Protein 7E1F (pdb70)

Sequence (188 aa):
KVMTKDLEIDRATREVIFKGDLITLTRTEFDLLLFLASNLGRVFTRDELLDHVWGYNHFPTTRTVDTHVLQLRQKLPGLEIETLRGVGYKMKAADKVMTKDLEIDRATREVIFKGDLITLTRTEFDLLLFLASNLGRVFTRDELLDHVWGYNHFPTTRTVDTHVLQLRQKLPGLEIETLRGVGYKMKA

Nearest PDB structures (foldseek):
  7e1d-assembly1_B  TM=1.009E+00  e=8.092E-18  Vibrio parahaemolyticus
  2rv8-assembly1_A  TM=5.818E-01  e=1.049E-06  Mycobacterium tuberculosis CAS/NITR204
  6lxm-assembly1_C  TM=6.059E-01  e=1.355E-05  Escherichia coli
  8jo2-assembly1_H  TM=5.840E-01  e=7.461E-05  Klebsiella pneumoniae JM45
  2m87-assembly1_A  TM=5.356E-01  e=1.181E-04  Klebsiella pneumoniae subsp. pneumoniae ST512-K30BO

Organism: Vibrio parahaemolyticus (NCBI:txid670)

Structure (mmCIF, N/CA/C/O backbone):
data_7E1F
#
_entry.id   7E1F
#
_cell.length_a   35.455
_cell.length_b   52.135
_cell.length_c   96.961
_cell.angle_alpha   90.000
_cell.angle_beta   90.000
_cell.angle_gamma   90.000
#
_symmetry.space_group_name_H-M   'P 21 21 21'
#
loop_
_entity.id
_entity.type
_entity.pdbx_description
1 polymer 'DNA-binding response regulator'
2 water water
#
loop_
_atom_site.group_PDB
_atom_site.id
_atom_site.type_symbol
_atom_site.label_atom_id
_atom_site.label_alt_id
_atom_site.label_comp_id
_atom_site.label_asym_id
_atom_site.label_entity_id
_atom_site.label_seq_id
_atom_site.pdbx_PDB_ins_code
_atom_site.Cartn_x
_atom_site.Cartn_y
_atom_site.Cartn_z
_atom_site.occupancy
_atom_site.B_iso_or_equiv
_atom_site.auth_seq_id
_atom_site.auth_comp_id
_atom_site.auth_asym_id
_atom_site.auth_atom_id
_atom_site.pdbx_PDB_model_num
ATOM 1 N N . LYS A 1 4 ? 18.863 9.269 10.981 1.00 29.77 128 LYS B N 1
ATOM 2 C CA . LYS A 1 4 ? 17.696 8.450 11.151 1.00 21.97 128 LYS B CA 1
ATOM 3 C C . LYS A 1 4 ? 16.614 8.817 10.183 1.00 19.06 128 LYS B C 1
ATOM 4 O O . LYS A 1 4 ? 16.591 9.878 9.680 1.00 24.87 128 LYS B O 1
ATOM 10 N N . VAL A 1 5 ? 15.699 7.916 9.884 1.00 15.37 129 VAL B N 1
ATOM 11 C CA . VAL A 1 5 ? 14.575 8.237 9.035 1.00 14.89 129 VAL B CA 1
ATOM 12 C C . VAL A 1 5 ? 13.347 8.379 9.909 1.00 13.30 129 VAL B C 1
ATOM 13 O O . VAL A 1 5 ? 13.066 7.482 10.666 1.00 14.14 129 VAL B O 1
ATOM 17 N N . MET A 1 6 ? 12.635 9.515 9.803 1.00 16.71 130 MET B N 1
ATOM 18 C CA . MET A 1 6 ? 11.495 9.824 10.658 1.00 15.33 130 MET B CA 1
ATOM 19 C C . MET A 1 6 ? 10.242 9.955 9.811 1.00 18.76 130 MET B C 1
ATOM 20 O O . MET A 1 6 ? 10.263 10.599 8.756 1.00 23.01 130 MET B O 1
ATOM 25 N N . THR A 1 7 ? 9.152 9.351 10.273 1.00 13.71 131 THR B N 1
ATOM 26 C CA . THR A 1 7 ? 7.833 9.631 9.722 1.00 12.11 131 THR B CA 1
ATOM 27 C C . THR A 1 7 ? 6.908 9.983 10.877 1.00 14.54 131 THR B C 1
ATOM 28 O O . THR A 1 7 ? 7.365 10.106 12.018 1.00 13.61 131 THR B O 1
ATOM 32 N N . LYS A 1 8 ? 5.610 10.128 10.610 1.00 14.03 132 LYS B N 1
ATOM 33 C CA . LYS A 1 8 ? 4.670 10.386 11.697 1.00 13.98 132 LYS B CA 1
ATOM 34 C C . LYS A 1 8 ? 4.827 9.364 12.819 1.00 14.12 132 LYS B C 1
ATOM 35 O O . LYS A 1 8 ? 4.886 9.717 14.003 1.00 15.99 132 LYS B O 1
ATOM 41 N N . ASP A 1 9 ? 4.941 8.091 12.459 1.00 13.49 133 ASP B N 1
ATOM 42 C CA . ASP A 1 9 ? 4.903 7.011 13.424 1.00 11.24 133 ASP B CA 1
ATOM 43 C C . ASP A 1 9 ? 6.244 6.325 13.629 1.00 11.48 133 ASP B C 1
ATOM 44 O O . ASP A 1 9 ? 6.378 5.564 14.594 1.00 12.67 133 ASP B O 1
ATOM 49 N N . LEU A 1 10 ? 7.229 6.563 12.763 1.00 10.58 134 LEU B N 1
ATOM 50 C CA . LEU A 1 10 ? 8.438 5.743 12.711 1.00 8.31 134 LEU B CA 1
ATOM 51 C C . LEU A 1 10 ? 9.701 6.535 12.996 1.00 9.92 134 LEU B C 1
ATOM 52 O O . LEU A 1 10 ? 9.840 7.685 12.576 1.00 10.73 134 LEU B O 1
ATOM 57 N N . GLU A 1 11 ? 10.642 5.884 13.671 1.00 8.95 135 GLU B N 1
ATOM 58 C CA . GLU A 1 11 ? 12.000 6.381 13.842 1.00 9.82 135 GLU B CA 1
ATOM 59 C C . GLU A 1 11 ? 12.893 5.196 13.515 1.00 10.20 135 GLU B C 1
ATOM 60 O O . GLU A 1 11 ? 12.922 4.211 14.265 1.00 11.23 135 GLU B O 1
ATOM 66 N N . ILE A 1 12 ? 13.578 5.263 12.382 1.00 11.79 136 ILE B N 1
ATOM 67 C CA . ILE A 1 12 ? 14.300 4.117 11.835 1.00 11.79 136 ILE B CA 1
ATOM 68 C C . ILE A 1 12 ? 15.783 4.443 11.794 1.00 16.99 136 ILE B C 1
ATOM 69 O O . ILE A 1 12 ? 16.175 5.514 11.322 1.00 16.30 136 ILE B O 1
ATOM 74 N N . ASP A 1 13 ? 16.608 3.499 12.235 1.00 16.70 137 ASP B N 1
ATOM 75 C CA . ASP A 1 13 ? 18.060 3.630 12.165 1.00 18.70 137 ASP B CA 1
ATOM 76 C C . ASP A 1 13 ? 18.550 2.707 11.052 1.00 19.04 137 ASP B C 1
ATOM 77 O O . ASP A 1 13 ? 18.465 1.481 11.170 1.00 16.50 137 ASP B O 1
ATOM 82 N N . ARG A 1 14 ? 19.032 3.305 9.954 1.00 21.54 138 ARG B N 1
ATOM 83 C CA . ARG A 1 14 ? 19.492 2.527 8.806 1.00 21.63 138 ARG B CA 1
ATOM 84 C C . ARG A 1 14 ? 20.699 1.670 9.155 1.00 20.05 138 ARG B C 1
ATOM 85 O O . ARG A 1 14 ? 20.899 0.604 8.555 1.00 23.13 138 ARG B O 1
ATOM 93 N N . ALA A 1 15 ? 21.470 2.088 10.105 1.00 19.31 139 ALA B N 1
ATOM 94 C CA . ALA A 1 15 ? 22.727 1.457 10.400 1.00 21.30 139 ALA B CA 1
ATOM 95 C C . ALA A 1 15 ? 22.594 0.158 11.173 1.00 19.95 139 ALA B C 1
ATOM 96 O O . ALA A 1 15 ? 23.408 -0.699 11.069 1.00 18.94 139 ALA B O 1
ATOM 98 N N . THR A 1 16 ? 21.560 0.106 11.975 1.00 21.19 140 THR B N 1
ATOM 99 C CA . THR A 1 16 ? 21.321 -0.964 12.924 1.00 16.79 140 THR B CA 1
ATOM 100 C C . THR A 1 16 ? 20.138 -1.912 12.693 1.00 14.18 140 THR B C 1
ATOM 1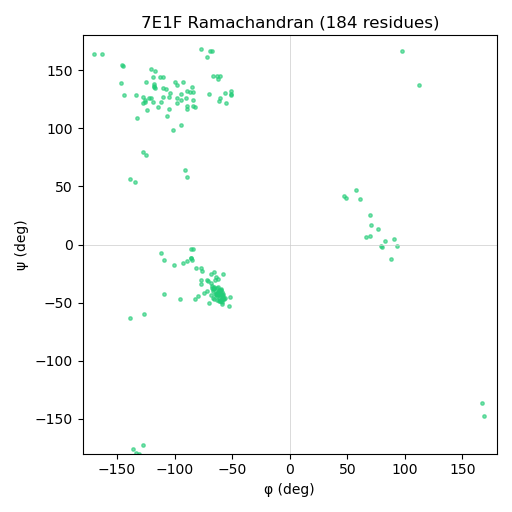01 O O . THR A 1 16 ? 19.976 -2.768 13.469 1.00 14.82 140 THR B O 1
ATOM 105 N N . ARG A 1 17 ? 19.272 -1.637 11.699 1.00 22.64 141 ARG B N 1
ATOM 106 C CA . ARG A 1 17 ? 18.002 -2.377 11.418 1.00 20.74 141 ARG B CA 1
ATOM 107 C C . ARG A 1 17 ? 16.950 -2.044 12.571 1.00 17.33 141 ARG B C 1
ATOM 108 O O . ARG A 1 17 ? 16.086 -2.826 12.759 1.00 23.42 141 ARG B O 1
ATOM 116 N N . GLU A 1 18 ? 17.127 -0.992 13.365 1.00 20.48 142 GLU B N 1
ATOM 117 C CA . GLU A 1 18 ? 16.272 -0.689 14.533 1.00 17.25 142 GLU B CA 1
ATOM 118 C C . GLU A 1 18 ? 15.088 0.174 14.135 1.00 17.74 142 GLU B C 1
ATOM 119 O O . GLU A 1 18 ? 15.263 1.159 13.480 1.00 17.42 142 GLU B O 1
ATOM 125 N N . VAL A 1 19 ? 13.915 -0.225 14.589 1.00 13.23 143 VAL B N 1
ATOM 126 C CA . VAL A 1 19 ? 12.673 0.473 14.267 1.00 12.27 143 VAL B CA 1
ATOM 127 C C . VAL A 1 19 ? 11.929 0.794 15.560 1.00 10.67 143 VAL B C 1
ATOM 128 O O . VAL A 1 19 ? 11.644 -0.111 16.354 1.00 12.71 143 VAL B O 1
ATOM 132 N N . ILE A 1 20 ? 11.568 2.069 15.746 1.00 10.35 144 ILE B N 1
ATOM 133 C CA . ILE A 1 20 ? 10.638 2.482 16.795 1.00 11.36 144 ILE B CA 1
ATOM 134 C C . ILE A 1 20 ? 9.346 2.922 16.123 1.00 10.94 144 ILE B C 1
ATOM 135 O O . ILE A 1 20 ? 9.370 3.762 15.215 1.00 11.52 144 ILE B O 1
ATOM 140 N N . PHE A 1 21 ? 8.220 2.355 16.562 1.00 10.98 145 PHE B N 1
ATOM 141 C CA . PHE A 1 21 ? 6.905 2.650 15.996 1.00 9.17 145 PHE B CA 1
ATOM 142 C C . PHE A 1 21 ? 5.993 3.120 17.120 1.00 10.75 145 PHE B C 1
ATOM 143 O O . PHE A 1 21 ? 5.702 2.353 18.040 1.00 13.57 145 PHE B O 1
ATOM 151 N N . LYS A 1 22 ? 5.554 4.378 17.053 1.00 12.21 146 LYS B N 1
ATOM 152 C CA . LYS A 1 22 ? 4.717 4.950 18.116 1.00 15.23 146 LYS B CA 1
ATOM 153 C C . LYS A 1 22 ? 5.313 4.691 19.497 1.00 12.46 146 LYS B C 1
ATOM 154 O O . LYS A 1 22 ? 4.610 4.351 20.454 1.00 16.24 146 LYS B O 1
ATOM 160 N N . GLY A 1 23 ? 6.635 4.813 19.597 1.00 14.04 147 GLY B N 1
ATOM 161 C CA . GLY A 1 23 ? 7.331 4.641 20.853 1.00 12.31 147 GLY B CA 1
ATOM 162 C C . GLY A 1 23 ? 7.762 3.232 21.196 1.00 16.55 147 GLY B C 1
ATOM 163 O O . GLY A 1 23 ? 8.561 3.066 22.121 1.00 17.62 147 GLY B O 1
ATOM 164 N N . ASP A 1 24 ? 7.274 2.214 20.490 1.00 13.98 148 ASP B N 1
ATOM 165 C CA . ASP A 1 24 ? 7.604 0.832 20.814 1.00 15.92 148 ASP B CA 1
ATOM 166 C C . ASP A 1 24 ? 8.703 0.305 19.895 1.00 12.45 148 ASP B C 1
ATOM 167 O O . ASP A 1 24 ? 8.713 0.578 18.690 1.00 13.25 148 ASP B O 1
ATOM 172 N N . LEU A 1 25 ? 9.629 -0.453 20.471 1.00 17.49 149 LEU B N 1
ATOM 173 C CA . LEU A 1 25 ? 10.682 -1.084 19.691 1.00 17.86 149 LEU B CA 1
ATOM 174 C C . LEU A 1 25 ? 10.134 -2.366 19.074 1.00 20.47 149 LEU B C 1
ATOM 175 O O . LEU A 1 25 ? 9.742 -3.284 19.801 1.00 21.89 149 LEU B O 1
ATOM 180 N N . ILE A 1 26 ? 10.110 -2.431 17.741 1.00 17.73 150 ILE B N 1
ATOM 181 C CA . ILE A 1 26 ? 9.463 -3.509 16.995 1.00 15.92 150 ILE B CA 1
ATOM 182 C C . ILE A 1 26 ? 10.544 -4.351 16.329 1.00 16.18 150 ILE B C 1
ATOM 183 O O . ILE A 1 26 ? 11.472 -3.807 15.721 1.00 19.74 150 ILE B O 1
ATOM 188 N N . THR A 1 27 ? 10.417 -5.677 16.434 1.00 15.26 151 THR B N 1
ATOM 189 C CA . THR A 1 27 ? 11.308 -6.620 15.770 1.00 19.48 151 THR B CA 1
ATOM 190 C C . THR A 1 27 ? 10.763 -6.934 14.381 1.00 16.25 151 THR B C 1
ATOM 191 O O . THR A 1 27 ? 9.659 -7.477 14.251 1.00 17.56 151 THR B O 1
ATOM 195 N N . LEU A 1 28 ? 11.539 -6.616 13.352 1.00 17.66 152 LEU B N 1
ATOM 196 C CA . LEU A 1 28 ? 11.191 -6.928 11.975 1.00 15.18 152 LEU B CA 1
ATOM 197 C C . LEU A 1 28 ? 12.240 -7.875 11.417 1.00 18.38 152 LEU B C 1
ATOM 198 O O . LEU A 1 28 ? 13.412 -7.808 11.807 1.00 18.46 152 LEU B O 1
ATOM 203 N N . THR A 1 29 ? 11.827 -8.747 10.494 1.00 12.39 153 THR B N 1
ATOM 204 C CA . THR A 1 29 ? 12.821 -9.498 9.743 1.00 11.18 153 THR B CA 1
ATOM 205 C C . THR A 1 29 ? 13.605 -8.557 8.828 1.00 11.17 153 THR B C 1
ATOM 206 O O . THR A 1 29 ? 13.223 -7.406 8.589 1.00 10.10 153 THR B O 1
ATOM 210 N N . ARG A 1 30 ? 14.715 -9.064 8.296 1.00 11.28 154 ARG B N 1
ATOM 211 C CA . ARG A 1 30 ? 15.525 -8.252 7.394 1.00 11.72 154 ARG B CA 1
ATOM 212 C C . ARG A 1 30 ? 14.729 -7.765 6.189 1.00 9.04 154 ARG B C 1
ATOM 213 O O . ARG A 1 30 ? 14.848 -6.598 5.790 1.00 11.58 154 ARG B O 1
ATOM 221 N N . THR A 1 31 ? 13.931 -8.648 5.573 1.00 10.56 155 THR B N 1
ATOM 222 C CA . THR A 1 31 ? 13.168 -8.235 4.400 1.00 9.85 155 THR B CA 1
ATOM 223 C C . THR A 1 31 ? 12.027 -7.298 4.775 1.00 9.80 155 THR B C 1
ATOM 224 O O . THR A 1 31 ? 11.758 -6.333 4.047 1.00 9.76 155 THR B O 1
ATOM 228 N N . GLU A 1 32 ? 11.339 -7.563 5.893 1.00 8.53 156 GLU B N 1
ATOM 229 C CA . GLU A 1 32 ? 10.341 -6.608 6.381 1.00 8.41 156 GLU B CA 1
ATOM 230 C C . GLU A 1 32 ? 10.961 -5.237 6.589 1.00 8.61 156 GLU B C 1
ATOM 231 O O . GLU A 1 32 ? 10.385 -4.206 6.199 1.00 9.67 156 GLU B O 1
ATOM 237 N N . PHE A 1 33 ? 12.129 -5.208 7.226 1.00 9.30 157 PHE B N 1
ATOM 238 C CA . PHE A 1 33 ? 12.805 -3.940 7.454 1.00 9.15 157 PHE B CA 1
ATOM 239 C C . PHE A 1 33 ? 13.106 -3.223 6.142 1.00 8.28 157 PHE B C 1
ATOM 240 O O . PHE A 1 33 ? 12.854 -2.016 6.011 1.00 9.85 157 PHE B O 1
ATOM 248 N N . ASP A 1 34 ? 13.660 -3.944 5.157 1.00 9.58 158 ASP B N 1
ATOM 249 C CA . ASP A 1 34 ? 14.037 -3.292 3.906 1.00 7.68 158 ASP B CA 1
ATOM 250 C C . ASP A 1 34 ? 12.823 -2.680 3.231 1.00 8.33 158 ASP B C 1
ATOM 251 O O . ASP A 1 34 ? 12.899 -1.587 2.661 1.00 10.83 158 ASP B O 1
ATOM 256 N N . LEU A 1 35 ? 11.693 -3.384 3.281 1.00 7.94 159 LEU B N 1
ATOM 257 C CA . LEU A 1 35 ? 10.473 -2.861 2.673 1.00 9.39 159 LEU B CA 1
ATOM 258 C C . LEU A 1 35 ? 9.992 -1.627 3.428 1.00 7.62 159 LEU B C 1
ATOM 259 O O . LEU A 1 35 ? 9.663 -0.594 2.816 1.00 9.33 159 LEU B O 1
ATOM 264 N N . LEU A 1 36 ? 9.977 -1.713 4.763 1.00 8.29 160 LEU B N 1
ATOM 265 C CA . LEU A 1 36 ? 9.553 -0.583 5.588 1.00 9.36 160 LEU B CA 1
ATOM 266 C C . LEU A 1 36 ? 10.430 0.641 5.353 1.00 9.80 160 LEU B C 1
ATOM 267 O O . LEU A 1 36 ? 9.917 1.745 5.132 1.00 11.57 160 LEU B O 1
ATOM 272 N N . LEU A 1 37 ? 11.751 0.457 5.386 1.00 9.70 161 LEU B N 1
ATOM 273 C CA . LEU A 1 37 ? 12.664 1.581 5.188 1.00 10.66 161 LEU B CA 1
ATOM 274 C C . LEU A 1 37 ? 12.497 2.198 3.807 1.00 9.44 161 LEU B C 1
ATOM 275 O O . LEU A 1 37 ? 12.504 3.427 3.664 1.00 12.77 161 LEU B O 1
ATOM 280 N N . PHE A 1 38 ? 12.333 1.366 2.777 1.00 10.81 162 PHE B N 1
ATOM 281 C CA . PHE A 1 38 ? 12.208 1.911 1.429 1.00 9.93 162 PHE B CA 1
ATOM 282 C C . PHE A 1 38 ? 10.966 2.783 1.294 1.00 12.79 162 PHE B C 1
ATOM 283 O O . PHE A 1 38 ? 11.021 3.893 0.748 1.00 12.22 162 PHE B O 1
ATOM 291 N N . LEU A 1 39 ? 9.826 2.292 1.766 1.00 11.11 163 LEU B N 1
ATOM 292 C CA . LEU A 1 39 ? 8.620 3.105 1.717 1.00 13.47 163 LEU B CA 1
ATOM 293 C C . LEU A 1 39 ? 8.774 4.355 2.572 1.00 13.84 163 LEU B C 1
ATOM 294 O O . LEU A 1 39 ? 8.398 5.453 2.148 1.00 14.86 163 LEU B O 1
ATOM 299 N N . ALA A 1 40 ? 9.335 4.208 3.777 1.00 12.35 164 ALA B N 1
ATOM 300 C CA . ALA A 1 40 ? 9.431 5.341 4.694 1.00 13.72 164 ALA B CA 1
ATOM 301 C C . ALA A 1 40 ? 10.405 6.403 4.195 1.00 14.29 164 ALA B C 1
ATOM 302 O O . ALA A 1 40 ? 10.274 7.575 4.569 1.00 16.19 164 ALA B O 1
ATOM 304 N N . SER A 1 41 ? 11.378 6.017 3.366 1.00 15.42 165 SER B N 1
ATOM 305 C CA . SER A 1 41 ? 12.342 6.935 2.764 1.00 14.53 165 SER B CA 1
ATOM 306 C C . SER A 1 41 ? 11.807 7.602 1.510 1.00 20.42 165 SER B C 1
ATOM 307 O O . SER A 1 41 ? 12.499 8.448 0.924 1.00 21.74 165 SER B O 1
ATOM 310 N N . ASN A 1 42 ? 10.605 7.233 1.080 1.00 14.96 166 ASN B N 1
ATOM 311 C CA . ASN A 1 42 ? 10.028 7.720 -0.165 1.00 14.37 166 ASN B CA 1
ATOM 312 C C . ASN A 1 42 ? 8.547 8.022 0.066 1.00 15.35 166 ASN B C 1
ATOM 313 O O . ASN A 1 42 ? 7.664 7.503 -0.608 1.00 17.21 166 ASN B O 1
ATOM 318 N N . LEU A 1 43 ? 8.271 8.886 1.041 1.00 16.79 167 LEU B N 1
ATOM 319 C CA . LEU A 1 43 ? 6.894 9.177 1.415 1.00 17.87 167 LEU B CA 1
ATOM 320 C C . LEU A 1 43 ? 6.135 9.834 0.265 1.00 20.83 167 LEU B C 1
ATOM 321 O O . LEU A 1 43 ? 6.693 10.607 -0.520 1.00 20.57 167 LEU B O 1
ATOM 326 N N . GLY A 1 44 ? 4.847 9.506 0.170 1.00 18.26 168 GLY B N 1
ATOM 327 C CA . GLY A 1 44 ? 3.956 10.070 -0.821 1.00 23.56 168 GLY B CA 1
ATOM 328 C C . GLY A 1 44 ? 4.062 9.483 -2.212 1.00 23.49 168 GLY B C 1
ATOM 329 O O . GLY A 1 44 ? 3.297 9.893 -3.096 1.00 28.70 168 GLY B O 1
ATOM 330 N N . ARG A 1 45 ? 4.965 8.534 -2.441 1.00 17.70 169 ARG B N 1
ATOM 331 C CA . ARG A 1 45 ? 5.222 7.999 -3.772 1.00 20.30 169 ARG B CA 1
ATOM 332 C C . ARG A 1 45 ? 4.669 6.586 -3.893 1.00 19.06 169 ARG B C 1
ATOM 333 O O . ARG A 1 45 ? 4.859 5.760 -2.994 1.00 18.13 169 ARG B O 1
ATOM 341 N N . VAL A 1 46 ? 3.975 6.320 -4.991 1.00 18.18 170 VAL B N 1
ATOM 342 C CA . VAL A 1 46 ? 3.465 4.989 -5.287 1.00 15.06 170 VAL B CA 1
ATOM 343 C C . VAL A 1 46 ? 4.561 4.171 -5.957 1.00 15.09 170 VAL B C 1
ATOM 344 O O . VAL A 1 46 ? 5.217 4.636 -6.897 1.00 19.19 170 VAL B O 1
ATOM 348 N N . PHE A 1 47 ? 4.773 2.956 -5.463 1.00 14.63 171 PHE B N 1
ATOM 349 C CA . PHE A 1 47 ? 5.661 1.999 -6.103 1.00 13.35 171 PHE B CA 1
ATOM 350 C C . PHE A 1 47 ? 4.839 0.792 -6.518 1.00 14.78 171 PHE B C 1
ATOM 351 O O . PHE A 1 47 ? 3.945 0.359 -5.783 1.00 14.81 171 PHE B O 1
ATOM 359 N N . THR A 1 48 ? 5.112 0.280 -7.716 1.00 13.03 172 THR B N 1
ATOM 360 C CA . THR A 1 48 ? 4.431 -0.927 -8.156 1.00 15.38 172 THR B CA 1
ATOM 361 C C . THR A 1 48 ? 4.946 -2.134 -7.375 1.00 13.60 172 THR B C 1
ATOM 362 O O . THR A 1 48 ? 6.025 -2.112 -6.763 1.00 11.96 172 THR B O 1
ATOM 366 N N . ARG A 1 49 ? 4.158 -3.204 -7.407 1.00 11.12 173 ARG B N 1
ATOM 367 C CA . ARG A 1 49 ? 4.599 -4.454 -6.792 1.00 11.82 173 ARG B CA 1
ATOM 368 C C . ARG A 1 49 ? 5.908 -4.949 -7.412 1.00 11.33 173 ARG B C 1
ATOM 369 O O . ARG A 1 49 ? 6.821 -5.375 -6.693 1.00 10.77 173 ARG B O 1
ATOM 377 N N . ASP A 1 50 ? 6.023 -4.883 -8.748 1.00 10.89 174 ASP B N 1
ATOM 378 C CA . ASP A 1 50 ? 7.270 -5.251 -9.421 1.00 11.29 174 ASP B CA 1
ATOM 379 C C . ASP A 1 50 ? 8.442 -4.406 -8.939 1.00 11.88 174 ASP B C 1
ATOM 380 O O . ASP A 1 50 ? 9.534 -4.933 -8.700 1.00 10.94 174 ASP B O 1
ATOM 385 N N . GLU A 1 51 ? 8.237 -3.091 -8.802 1.00 12.48 175 GLU B N 1
ATOM 386 C CA . GLU A 1 51 ? 9.307 -2.210 -8.344 1.00 12.23 175 GLU B CA 1
ATOM 387 C C . GLU A 1 51 ? 9.720 -2.535 -6.915 1.00 11.64 175 GLU B C 1
ATOM 388 O O . GLU A 1 51 ? 10.915 -2.567 -6.599 1.00 13.43 175 GLU B O 1
ATOM 394 N N . LEU A 1 52 ? 8.744 -2.784 -6.031 1.00 10.22 176 LEU B N 1
ATOM 395 C CA . LEU A 1 52 ? 9.076 -3.105 -4.643 1.00 12.00 176 LEU B CA 1
ATOM 396 C C . LEU A 1 52 ? 9.814 -4.432 -4.532 1.00 10.89 176 LEU B C 1
ATOM 397 O O . LEU A 1 52 ? 10.714 -4.577 -3.699 1.00 11.06 176 LEU B O 1
ATOM 402 N N . LEU A 1 53 ? 9.438 -5.427 -5.342 1.00 9.45 177 LEU B N 1
ATOM 403 C CA . LEU A 1 53 ? 10.186 -6.676 -5.324 1.00 9.38 177 LEU B CA 1
ATOM 404 C C . LEU A 1 53 ? 11.650 -6.423 -5.655 1.00 12.68 177 LEU B C 1
ATOM 405 O O . LEU A 1 53 ? 12.552 -6.903 -4.955 1.00 13.57 177 LEU B O 1
ATOM 410 N N . ASP A 1 54 ? 11.896 -5.644 -6.709 1.00 13.70 178 ASP B N 1
ATOM 411 C CA . ASP A 1 54 ? 13.265 -5.332 -7.116 1.00 16.33 178 ASP B CA 1
ATOM 412 C C . ASP A 1 54 ? 14.018 -4.583 -6.024 1.00 17.45 178 ASP B C 1
ATOM 413 O O . ASP A 1 54 ? 15.160 -4.924 -5.692 1.00 17.99 178 ASP B O 1
ATOM 418 N N . HIS A 1 55 ? 13.403 -3.535 -5.468 1.00 16.18 179 HIS B N 1
ATOM 419 C CA . HIS A 1 55 ? 14.143 -2.661 -4.561 1.00 19.12 179 HIS B CA 1
ATOM 420 C C . HIS A 1 55 ? 14.432 -3.333 -3.228 1.00 22.01 179 HIS B C 1
ATOM 421 O O . HIS A 1 55 ? 15.457 -3.043 -2.600 1.00 31.47 179 HIS B O 1
ATOM 428 N N . VAL A 1 56 ? 13.564 -4.234 -2.784 1.00 18.27 180 VAL B N 1
ATOM 429 C CA . VAL A 1 56 ? 13.683 -4.855 -1.475 1.00 20.67 180 VAL B CA 1
ATOM 430 C C . VAL A 1 56 ? 14.393 -6.200 -1.539 1.00 17.98 180 VAL B C 1
ATOM 431 O O . VAL A 1 56 ? 15.293 -6.479 -0.744 1.00 17.67 180 VAL B O 1
ATOM 435 N N . TRP A 1 57 ? 14.007 -7.063 -2.480 1.00 16.05 181 TRP B N 1
ATOM 436 C CA . TRP A 1 57 ? 14.666 -8.351 -2.588 1.00 18.64 181 TRP B CA 1
ATOM 437 C C . TRP A 1 57 ? 15.939 -8.284 -3.419 1.00 21.84 181 TRP B C 1
ATOM 438 O O . TRP A 1 57 ? 16.743 -9.221 -3.376 1.00 28.28 181 TRP B O 1
ATOM 449 N N . GLY A 1 58 ? 16.154 -7.191 -4.140 1.00 21.81 182 GLY B N 1
ATOM 450 C CA . GLY A 1 58 ? 17.365 -7.000 -4.909 1.00 24.43 182 GLY B CA 1
ATOM 451 C C . GLY A 1 58 ? 17.175 -7.361 -6.370 1.00 22.97 182 GLY B C 1
ATOM 452 O O . GLY A 1 58 ? 16.194 -7.988 -6.777 1.00 17.37 182 GLY B O 1
ATOM 453 N N . TYR A 1 59 ? 18.144 -6.944 -7.175 1.00 22.24 183 TYR B N 1
ATOM 454 C CA . TYR A 1 59 ? 18.121 -7.256 -8.593 1.00 22.85 183 TYR B CA 1
ATOM 455 C C . TYR A 1 59 ? 18.895 -8.538 -8.871 1.00 17.82 183 TYR B C 1
ATOM 456 O O . TYR A 1 59 ? 19.934 -8.810 -8.256 1.00 20.41 183 TYR B O 1
ATOM 465 N N . ASN A 1 60 ? 18.343 -9.342 -9.771 1.00 14.38 184 ASN B N 1
ATOM 466 C CA . ASN A 1 60 ? 19.048 -10.454 -10.401 1.00 14.52 184 ASN B CA 1
ATOM 467 C C . ASN A 1 60 ? 19.345 -11.611 -9.459 1.00 16.33 184 ASN B C 1
ATOM 468 O O . ASN A 1 60 ? 20.286 -12.374 -9.690 1.00 21.41 184 ASN B O 1
ATOM 473 N N . HIS A 1 61 ? 18.559 -11.777 -8.408 1.00 9.36 185 HIS B N 1
ATOM 474 C CA . HIS A 1 61 ? 18.722 -12.969 -7.580 1.00 10.05 185 HIS B CA 1
ATOM 475 C C . HIS A 1 61 ? 17.815 -14.104 -8.021 1.00 10.70 185 HIS B C 1
ATOM 476 O O . HIS A 1 61 ? 18.057 -15.258 -7.646 1.00 14.00 185 HIS B O 1
ATOM 483 N N . PHE A 1 62 ? 16.803 -13.816 -8.826 1.00 8.90 186 PHE B N 1
ATOM 484 C CA . PHE A 1 62 ? 15.802 -14.802 -9.203 1.00 8.71 186 PHE B CA 1
ATOM 485 C C . PHE A 1 62 ? 14.959 -14.196 -10.327 1.00 8.98 186 PHE B C 1
ATOM 486 O O . PHE A 1 62 ? 14.993 -12.975 -10.539 1.00 9.25 186 PHE B O 1
ATOM 494 N N . PRO A 1 63 ? 14.207 -15.022 -11.054 1.00 7.71 187 PRO B N 1
ATOM 495 C CA . PRO A 1 63 ? 13.416 -14.499 -12.177 1.00 8.21 187 PRO B CA 1
ATOM 496 C C . PRO A 1 63 ? 12.300 -13.574 -11.717 1.00 10.76 187 PRO B C 1
ATOM 497 O O . PRO A 1 63 ? 11.680 -13.776 -10.665 1.00 9.67 187 PRO B O 1
ATOM 501 N N . THR A 1 64 ? 12.042 -12.547 -12.538 1.00 8.43 188 THR B N 1
ATOM 502 C CA . THR A 1 64 ? 10.976 -11.570 -12.309 1.00 10.51 188 THR B CA 1
ATOM 503 C C . THR A 1 64 ? 10.175 -11.428 -13.594 1.00 8.94 188 THR B C 1
ATOM 504 O O . THR A 1 64 ? 10.497 -12.039 -14.611 1.00 9.57 188 THR B O 1
ATOM 508 N N . THR A 1 65 ? 9.151 -10.569 -13.574 1.00 10.96 189 THR B N 1
ATOM 509 C CA . THR A 1 65 ? 8.412 -10.351 -14.814 1.00 12.27 189 THR B CA 1
ATOM 510 C C . THR A 1 65 ? 9.303 -9.761 -15.905 1.00 11.16 189 THR B C 1
ATOM 511 O O . THR A 1 65 ? 9.077 -10.023 -17.094 1.00 10.99 189 THR B O 1
ATOM 515 N N . ARG A 1 66 ? 10.324 -8.978 -15.531 1.00 10.68 190 ARG B N 1
ATOM 516 C CA . ARG A 1 66 ? 11.282 -8.473 -16.511 1.00 12.13 190 ARG B CA 1
ATOM 517 C C . ARG A 1 66 ? 11.980 -9.613 -17.234 1.00 11.81 190 ARG B C 1
ATOM 518 O O . ARG A 1 66 ? 12.244 -9.522 -18.440 1.00 10.37 190 ARG B O 1
ATOM 526 N N . THR A 1 67 ? 12.291 -10.693 -16.505 1.00 10.32 191 THR B N 1
ATOM 527 C CA . THR A 1 67 ? 12.954 -11.853 -17.099 1.00 8.73 191 THR B CA 1
ATOM 528 C C . THR A 1 67 ? 12.111 -12.452 -18.208 1.00 9.35 191 THR B C 1
ATOM 529 O O . THR A 1 67 ? 12.638 -12.889 -19.236 1.00 9.88 191 THR B O 1
ATOM 533 N N . VAL A 1 68 ? 10.796 -12.501 -18.002 1.00 8.73 192 VAL B N 1
ATOM 534 C CA . VAL A 1 68 ? 9.890 -12.987 -19.039 1.00 9.28 192 VAL B CA 1
ATOM 535 C C . VAL A 1 68 ? 10.019 -12.138 -20.295 1.00 10.26 192 VAL B C 1
ATOM 536 O O . VAL A 1 68 ? 10.187 -12.660 -21.406 1.00 11.09 192 VAL B O 1
ATOM 540 N N . ASP A 1 69 ? 9.958 -10.811 -20.134 1.00 9.75 193 ASP B N 1
ATOM 541 C CA . ASP A 1 69 ? 10.068 -9.922 -21.288 1.00 9.91 193 ASP B CA 1
ATOM 542 C C . ASP A 1 69 ? 11.394 -10.110 -22.014 1.00 10.21 193 ASP B C 1
ATOM 543 O O . ASP A 1 69 ? 11.430 -10.180 -23.248 1.00 10.92 193 ASP B O 1
ATOM 548 N N . THR A 1 70 ? 12.496 -10.195 -21.263 1.00 9.55 194 THR B N 1
ATOM 549 C CA . THR A 1 70 ? 13.811 -10.351 -21.876 1.00 12.28 194 THR B CA 1
ATOM 550 C C . THR A 1 70 ? 13.900 -11.658 -22.648 1.00 12.09 194 THR B C 1
ATO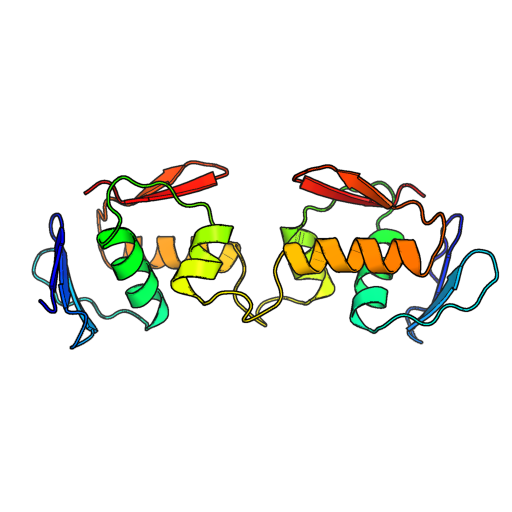M 551 O O . THR A 1 70 ? 14.456 -11.700 -23.756 1.00 11.79 194 THR B O 1
ATOM 555 N N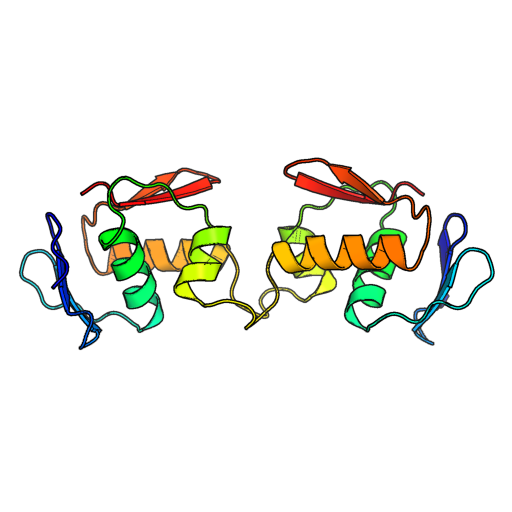 . HIS A 1 71 ? 13.352 -12.739 -22.076 1.00 10.65 195 HIS B N 1
ATOM 556 C CA . HIS A 1 71 ? 13.386 -14.033 -22.749 1.00 7.53 195 HIS B CA 1
ATOM 557 C C . HIS A 1 71 ? 12.563 -14.017 -24.030 1.00 7.90 195 HIS B C 1
ATOM 558 O O . HIS A 1 71 ? 12.980 -14.599 -25.040 1.00 11.83 195 HIS B O 1
ATOM 565 N N . VAL A 1 72 ? 11.410 -13.335 -24.026 1.00 9.27 196 VAL B N 1
ATOM 566 C CA . VAL A 1 72 ? 10.647 -13.229 -25.268 1.00 8.32 196 VAL B CA 1
ATOM 567 C C . VAL A 1 72 ? 11.474 -12.516 -26.333 1.00 9.53 196 VAL B C 1
ATOM 568 O O . VAL A 1 72 ? 11.529 -12.949 -27.486 1.00 11.13 196 VAL B O 1
ATOM 572 N N . LEU A 1 73 ? 12.157 -11.429 -25.963 1.00 10.75 197 LEU B N 1
ATOM 573 C CA . LEU A 1 73 ? 12.947 -10.703 -26.957 1.00 9.14 197 LEU B CA 1
ATOM 574 C C . LEU A 1 73 ? 14.068 -11.566 -27.509 1.00 13.70 197 LEU B C 1
ATOM 575 O O . LEU A 1 73 ? 14.379 -11.503 -28.707 1.00 13.44 197 LEU B O 1
ATOM 580 N N . GLN A 1 74 ? 14.684 -12.387 -26.652 1.00 12.34 198 GLN B N 1
ATOM 581 C CA . GLN A 1 74 ? 15.754 -13.268 -27.110 1.00 13.48 198 GLN B CA 1
ATOM 582 C C . GLN A 1 74 ? 15.220 -14.323 -28.068 1.00 13.63 198 GLN B C 1
ATOM 583 O O . GLN A 1 74 ? 15.870 -14.647 -29.069 1.00 14.95 198 GLN B O 1
ATOM 589 N N . LEU A 1 75 ? 14.033 -14.867 -27.787 1.00 12.54 199 LEU B N 1
ATOM 590 C CA . LEU A 1 75 ? 13.431 -15.804 -28.726 1.00 13.85 199 LEU B CA 1
ATOM 591 C C . LEU A 1 75 ? 13.192 -15.144 -30.074 1.00 11.63 199 LEU B C 1
ATOM 592 O O . LEU A 1 75 ? 13.411 -15.762 -31.121 1.00 13.23 199 LEU B O 1
ATOM 597 N N . ARG A 1 76 ? 12.732 -13.889 -30.070 1.00 10.95 200 ARG B N 1
ATOM 598 C CA . ARG A 1 76 ? 12.455 -13.199 -31.326 1.00 9.14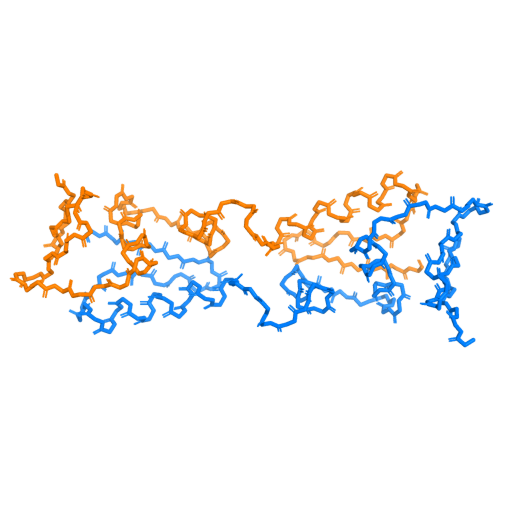 200 ARG B CA 1
ATOM 599 C C . ARG A 1 76 ? 13.720 -13.035 -32.155 1.00 13.31 200 ARG B C 1
ATOM 600 O O . ARG A 1 76 ? 13.694 -13.203 -33.382 1.00 14.59 200 ARG B O 1
ATOM 608 N N . GLN A 1 77 ? 14.837 -12.694 -31.505 1.00 13.01 201 GLN B N 1
ATOM 609 C CA . GLN A 1 77 ? 16.079 -12.505 -32.251 1.00 15.61 201 GLN B CA 1
ATOM 610 C C . GLN A 1 77 ? 16.590 -13.817 -32.830 1.00 17.93 201 GLN B C 1
ATOM 611 O O . GLN A 1 77 ? 17.131 -13.836 -33.942 1.00 18.87 201 GLN B O 1
ATOM 617 N N . LYS A 1 78 ? 16.441 -14.917 -32.090 1.00 14.45 202 LYS B N 1
ATOM 618 C CA . LYS A 1 78 ? 16.959 -16.202 -32.537 1.00 17.17 202 LYS B CA 1
ATOM 619 C C . LYS A 1 78 ? 16.036 -16.906 -33.524 1.00 13.74 202 LYS B C 1
ATOM 620 O O . LYS A 1 78 ? 16.494 -17.803 -34.243 1.00 15.42 202 LYS B O 1
ATOM 626 N N . LEU A 1 79 ? 14.750 -16.548 -33.560 1.00 14.20 203 LEU B N 1
ATOM 627 C CA . LEU A 1 79 ? 13.762 -17.157 -34.455 1.00 14.73 203 LEU B CA 1
ATOM 628 C C . LEU A 1 79 ? 13.072 -16.033 -35.216 1.00 13.42 203 LEU B C 1
ATOM 629 O O . LEU A 1 79 ? 11.958 -15.617 -34.861 1.00 12.54 203 LEU B O 1
ATOM 634 N N . PRO A 1 80 ? 13.709 -15.505 -36.263 1.00 13.34 204 PRO B N 1
ATOM 635 C CA . PRO A 1 80 ? 13.200 -14.285 -36.911 1.00 15.46 204 PRO B CA 1
ATOM 636 C C . PRO A 1 80 ? 11.793 -14.462 -37.470 1.00 15.05 204 PRO B C 1
ATOM 637 O O . PRO A 1 80 ? 11.528 -15.372 -38.262 1.00 17.22 204 PRO B O 1
ATOM 641 N N . GLY A 1 81 ? 10.894 -13.564 -37.070 1.00 14.52 205 GLY B N 1
ATOM 642 C CA . GLY A 1 81 ? 9.519 -13.614 -37.513 1.00 16.10 205 GLY B CA 1
ATOM 643 C C . GLY A 1 81 ? 8.604 -14.426 -36.631 1.00 16.03 205 GLY B C 1
ATOM 644 O O . GLY A 1 81 ? 7.426 -14.586 -36.977 1.00 17.48 205 GLY B O 1
ATOM 645 N N . LEU A 1 82 ? 9.111 -14.933 -35.504 1.00 14.70 206 LEU B N 1
ATOM 646 C CA . LEU A 1 82 ? 8.330 -15.742 -34.578 1.00 14.70 206 LEU B CA 1
ATOM 647 C C . LEU A 1 82 ? 7.031 -15.039 -34.223 1.00 18.26 206 LEU B C 1
ATOM 648 O O . LEU A 1 82 ? 7.028 -13.874 -33.830 1.00 14.64 206 LEU B O 1
ATOM 653 N N . GLU A 1 83 ? 5.922 -15.761 -34.347 1.00 14.79 207 GLU B N 1
ATOM 654 C CA . GLU A 1 83 ? 4.604 -15.147 -34.245 1.00 20.38 207 GLU B CA 1
ATOM 655 C C . GLU A 1 83 ? 4.109 -15.124 -32.797 1.00 18.56 207 GLU B C 1
ATOM 656 O O . GLU A 1 83 ? 3.052 -15.641 -32.452 1.00 21.13 207 GLU B O 1
ATOM 662 N N . ILE A 1 84 ? 4.899 -14.487 -31.937 1.00 15.44 208 ILE B N 1
ATOM 663 C CA . ILE A 1 84 ? 4.444 -14.153 -30.590 1.00 15.14 208 ILE B CA 1
ATOM 664 C C . ILE A 1 84 ? 3.897 -12.735 -30.639 1.00 16.11 208 ILE B C 1
ATOM 665 O O . ILE A 1 84 ? 4.602 -11.805 -31.049 1.00 18.16 208 ILE B O 1
ATOM 670 N N . GLU A 1 85 ? 2.647 -12.560 -30.226 1.00 17.05 209 GLU B N 1
ATOM 671 C CA . GLU A 1 85 ? 2.026 -11.244 -30.202 1.00 15.89 209 GLU B CA 1
ATOM 672 C C . GLU A 1 85 ? 2.105 -10.652 -28.803 1.00 17.46 209 GLU B C 1
ATOM 673 O O . GLU A 1 85 ? 1.869 -11.341 -27.804 1.00 16.68 209 GLU B O 1
ATOM 679 N N . THR A 1 86 ? 2.431 -9.363 -28.745 1.00 15.61 210 THR B N 1
ATOM 680 C CA . THR A 1 86 ? 2.506 -8.621 -27.498 1.00 17.16 210 THR B CA 1
ATOM 681 C C . THR A 1 86 ? 1.151 -8.005 -27.202 1.00 20.38 210 THR B C 1
ATOM 682 O O . THR A 1 86 ? 0.590 -7.286 -28.038 1.00 21.45 210 THR B O 1
ATOM 686 N N . LEU A 1 87 ? 0.636 -8.272 -26.014 1.00 18.34 211 LEU B N 1
ATOM 687 C CA . LEU A 1 87 ? -0.517 -7.545 -25.494 1.00 21.96 211 LEU B CA 1
ATOM 688 C C . LEU A 1 87 ? 0.047 -6.537 -24.500 1.00 20.89 211 LEU B C 1
ATOM 689 O O . LEU A 1 87 ? 0.364 -6.888 -23.362 1.00 20.85 211 LEU B O 1
ATOM 694 N N . ARG A 1 88 ? 0.212 -5.293 -24.955 1.00 25.95 212 ARG B N 1
ATOM 695 C CA . ARG A 1 88 ? 0.796 -4.240 -24.131 1.00 28.52 212 ARG B CA 1
ATOM 696 C C . ARG A 1 88 ? 0.094 -4.156 -22.785 1.00 28.36 212 ARG B C 1
ATOM 697 O O . ARG A 1 88 ? -1.136 -4.070 -22.711 1.00 26.49 212 ARG B O 1
ATOM 705 N N . GLY A 1 89 ? 0.889 -4.182 -21.722 1.00 23.11 213 GLY B N 1
ATOM 706 C CA . GLY A 1 89 ? 0.369 -4.085 -20.377 1.00 32.67 213 GLY B CA 1
ATOM 707 C C . GLY A 1 89 ? -0.263 -5.344 -19.834 1.00 36.24 213 GLY B C 1
ATOM 708 O O . GLY A 1 89 ? -0.950 -5.275 -18.808 1.00 32.81 213 GLY B O 1
ATOM 709 N N . VAL A 1 90 ? -0.069 -6.490 -20.488 1.00 32.42 214 VAL B N 1
ATOM 710 C CA . VAL A 1 90 ? -0.658 -7.749 -20.036 1.00 28.05 214 VAL B CA 1
ATOM 711 C C . VAL A 1 90 ? 0.347 -8.887 -20.167 1.00 22.61 214 VAL B C 1
ATOM 712 O O . VAL A 1 90 ? 0.756 -9.499 -19.171 1.00 24.05 214 VAL B O 1
ATOM 716 N N . GLY A 1 91 ? 0.751 -9.181 -21.401 1.00 22.92 215 GLY B N 1
ATOM 717 C CA . GLY A 1 91 ? 1.576 -10.347 -21.628 1.00 17.73 215 GLY B CA 1
ATOM 718 C C . GLY A 1 91 ? 1.699 -10.722 -23.091 1.00 14.25 215 GLY B C 1
ATOM 719 O O . GLY A 1 91 ? 1.891 -9.845 -23.943 1.00 16.37 215 GLY B O 1
ATOM 720 N N . TYR A 1 92 ? 1.582 -12.018 -23.392 1.00 13.69 216 TYR B N 1
ATOM 721 C CA . TYR A 1 92 ? 1.956 -12.551 -24.699 1.00 11.08 216 TYR B CA 1
ATOM 722 C C . TYR A 1 92 ? 1.029 -13.682 -25.117 1.00 18.84 216 TYR B C 1
ATOM 723 O O . TYR A 1 92 ? 0.455 -14.386 -24.283 1.00 17.73 216 TYR B O 1
ATOM 732 N N . LYS A 1 93 ? 0.909 -13.861 -26.436 1.00 17.21 217 LYS B N 1
ATOM 733 C CA . LYS A 1 93 ? 0.149 -14.954 -27.026 1.00 18.75 217 LYS B CA 1
ATOM 734 C C . LYS A 1 93 ? 0.879 -15.407 -28.277 1.00 23.55 217 LYS B C 1
ATOM 735 O O . LYS A 1 93 ? 1.201 -14.578 -29.135 1.00 25.08 217 LYS B O 1
ATOM 741 N N . MET A 1 94 ? 1.137 -16.705 -28.391 1.00 15.07 218 MET B N 1
ATOM 742 C CA . MET A 1 94 ? 1.676 -17.251 -29.628 1.00 18.06 218 MET B CA 1
ATOM 743 C C . MET A 1 94 ? 0.521 -17.526 -30.584 1.00 16.31 218 MET B C 1
ATOM 744 O O . MET A 1 94 ? -0.421 -18.250 -30.238 1.00 20.33 218 MET B O 1
ATOM 749 N N . LYS A 1 95 ? 0.589 -16.941 -31.777 1.00 19.07 219 LYS B N 1
ATOM 750 C CA . LYS A 1 95 ? -0.558 -16.974 -32.676 1.00 23.17 219 LYS B CA 1
ATOM 751 C C . LYS A 1 95 ? -0.660 -18.301 -33.416 1.00 30.87 219 LYS B C 1
ATOM 752 O O . LYS A 1 95 ? -1.753 -18.872 -33.519 1.00 35.43 219 LYS B O 1
ATOM 758 N N . ALA A 1 96 ? 0.462 -18.805 -33.921 1.00 26.51 220 ALA B N 1
ATOM 759 C CA . ALA A 1 96 ? 0.472 -19.975 -34.793 1.00 32.85 220 ALA B CA 1
ATOM 760 C C . ALA A 1 96 ? 1.885 -20.530 -34.872 1.00 31.80 220 ALA B C 1
ATOM 761 O O . ALA A 1 96 ? 2.845 -19.792 -34.671 1.00 34.32 220 ALA B O 1
ATOM 763 N N . ALA B 1 2 ? 5.329 -37.877 -30.997 1.00 32.71 126 ALA A N 1
ATOM 764 C CA . ALA B 1 2 ? 5.070 -37.874 -29.553 1.00 37.26 126 ALA A CA 1
ATOM 765 C C . ALA B 1 2 ? 5.997 -36.926 -28.791 1.00 31.99 126 ALA A C 1
ATOM 766 O O . ALA B 1 2 ? 5.659 -36.333 -27.815 1.00 32.49 126 ALA A O 1
ATOM 768 N N . ASP B 1 3 ? 7.194 -36.852 -29.281 1.00 29.73 127 ASP A N 1
ATOM 769 C CA . ASP B 1 3 ? 8.188 -36.039 -28.718 1.00 30.20 127 ASP A CA 1
ATOM 770 C C . ASP B 1 3 ? 8.071 -34.612 -29.295 1.00 26.14 127 ASP A C 1
ATOM 771 O O . ASP B 1 3 ? 8.711 -33.758 -28.836 1.00 27.99 127 ASP A O 1
ATOM 776 N N . LYS B 1 4 ? 7.283 -34.413 -30.337 1.00 24.81 128 LYS A N 1
ATOM 777 C CA . LYS B 1 4 ? 7.358 -33.218 -31.166 1.00 25.00 128 LYS A CA 1
ATOM 778 C C . LYS B 1 4 ? 6.144 -32.315 -30.987 1.00 27.85 128 LYS A C 1
ATOM 779 O O . LYS B 1 4 ? 5.017 -32.786 -30.799 1.00 29.45 128 LYS A O 1
ATOM 785 N N . VAL B 1 5 ? 6.392 -31.010 -31.051 1.00 19.18 129 VAL A N 1
ATOM 786 C CA . VAL B 1 5 ? 5.359 -29.991 -31.162 1.00 21.62 129 VAL A CA 1
ATOM 787 C C . VAL B 1 5 ? 5.656 -29.206 -32.432 1.00 18.21 129 VAL A C 1
ATOM 788 O O . VAL B 1 5 ? 6.775 -28.714 -32.609 1.00 21.11 129 VAL A O 1
ATOM 792 N N . MET B 1 6 ? 4.666 -29.106 -33.320 1.00 18.25 130 MET A N 1
ATOM 793 C CA . MET B 1 6 ? 4.841 -28.523 -34.646 1.00 22.27 130 MET A CA 1
ATOM 794 C C . MET B 1 6 ? 3.934 -27.312 -34.784 1.00 23.99 130 MET A C 1
ATOM 795 O O . MET B 1 6 ? 2.715 -27.427 -34.629 1.00 25.52 130 MET A O 1
ATOM 800 N N . THR B 1 7 ? 4.523 -26.161 -35.088 1.00 18.17 131 TH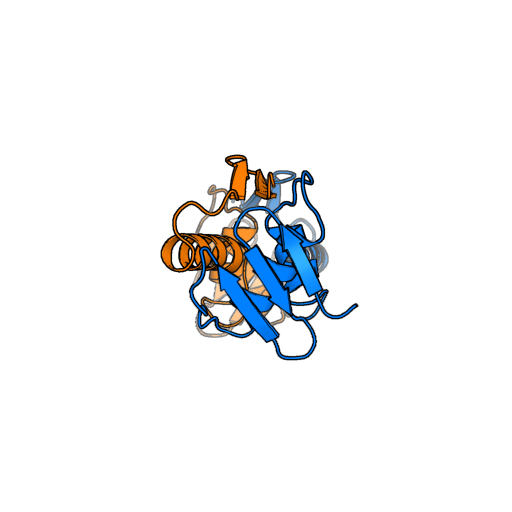R A N 1
ATOM 801 C CA . THR B 1 7 ? 3.770 -24.958 -35.431 1.00 16.69 131 THR A CA 1
ATOM 802 C C . THR B 1 7 ? 4.391 -24.345 -36.679 1.00 18.84 131 THR A C 1
ATOM 803 O O . THR B 1 7 ? 5.346 -24.883 -37.246 1.00 20.58 131 THR A O 1
ATOM 807 N N . LYS B 1 8 ? 3.829 -23.222 -37.128 1.00 21.75 132 LYS A N 1
ATOM 808 C CA . LYS B 1 8 ? 4.295 -22.600 -38.358 1.00 25.96 132 LYS A CA 1
ATOM 809 C C . LYS B 1 8 ? 5.794 -22.338 -38.281 1.00 20.61 132 LYS A C 1
ATOM 810 O O . LYS B 1 8 ? 6.270 -21.660 -37.363 1.00 21.40 132 LYS A O 1
ATOM 816 N N . ASP B 1 9 ? 6.531 -22.910 -39.231 1.00 22.30 133 ASP A N 1
ATOM 817 C CA . ASP B 1 9 ? 7.978 -22.772 -39.385 1.00 24.90 133 ASP A CA 1
ATOM 818 C C . ASP B 1 9 ? 8.782 -23.404 -38.255 1.00 21.38 133 ASP A C 1
ATOM 819 O O . ASP B 1 9 ? 10.009 -23.278 -38.250 1.00 23.35 133 ASP A O 1
ATOM 824 N N . LEU B 1 10 ? 8.141 -24.119 -37.331 1.00 17.05 134 LEU A N 1
ATOM 825 C CA . LEU B 1 10 ? 8.763 -24.487 -36.062 1.00 17.73 134 LEU A CA 1
ATOM 826 C C . LEU B 1 10 ? 8.542 -25.960 -35.735 1.00 20.42 134 LEU A C 1
ATOM 827 O O . LEU B 1 10 ? 7.402 -26.435 -35.722 1.00 18.75 134 LEU A O 1
ATOM 832 N N . GLU B 1 11 ? 9.632 -26.667 -35.430 1.00 16.21 135 GLU A N 1
ATOM 833 C CA . GLU B 1 11 ? 9.581 -28.048 -34.958 1.00 16.67 135 GLU A CA 1
ATOM 834 C C . GLU B 1 11 ? 10.388 -28.147 -33.671 1.00 17.37 135 GLU A C 1
ATOM 835 O O . GLU B 1 11 ? 11.585 -27.832 -33.663 1.00 19.44 135 GLU A O 1
ATOM 841 N N . ILE B 1 12 ? 9.742 -28.587 -32.594 1.00 16.15 136 ILE A N 1
ATOM 842 C CA . ILE B 1 12 ? 10.362 -28.692 -31.274 1.00 13.46 136 ILE A CA 1
ATOM 843 C C . ILE B 1 12 ? 10.292 -30.147 -30.849 1.00 18.83 136 ILE A C 1
ATOM 844 O O . ILE B 1 12 ? 9.209 -30.739 -30.828 1.00 18.50 136 ILE A O 1
ATOM 849 N N . ASP B 1 13 ? 11.436 -30.720 -30.496 1.00 15.91 137 ASP A N 1
ATOM 850 C CA . ASP B 1 13 ? 11.479 -32.061 -29.934 1.00 18.48 137 ASP A CA 1
ATOM 851 C C . ASP B 1 13 ? 11.724 -31.933 -28.437 1.00 19.89 137 ASP A C 1
ATOM 852 O O . ASP B 1 13 ? 12.780 -31.448 -28.018 1.00 18.21 137 ASP A O 1
ATOM 857 N N . ARG B 1 14 ? 10.758 -32.380 -27.631 1.00 16.34 138 ARG A N 1
ATOM 858 C CA . ARG B 1 14 ? 10.869 -32.211 -26.188 1.00 22.92 138 ARG A CA 1
ATOM 859 C C . ARG B 1 14 ? 11.819 -33.209 -25.535 1.00 22.57 138 ARG A C 1
ATOM 860 O O . ARG B 1 14 ? 12.302 -32.947 -24.427 1.00 26.81 138 ARG A O 1
ATOM 868 N N . ALA B 1 15 ? 12.110 -34.332 -26.196 1.00 23.40 139 ALA A N 1
ATOM 869 C CA . ALA B 1 15 ? 13.026 -35.321 -25.630 1.00 25.37 139 ALA A CA 1
ATOM 870 C C . ALA B 1 15 ? 14.482 -34.948 -25.891 1.00 23.65 139 ALA A C 1
ATOM 871 O O . ALA B 1 15 ? 15.320 -35.004 -24.985 1.00 28.69 139 ALA A O 1
ATOM 873 N N . THR B 1 16 ? 14.807 -34.572 -27.123 1.00 18.50 140 THR A N 1
ATOM 874 C CA . THR B 1 16 ? 16.160 -34.138 -27.433 1.00 21.80 140 THR A CA 1
ATOM 875 C C . THR B 1 16 ? 16.378 -32.659 -27.154 1.00 17.62 140 THR A C 1
ATOM 876 O O . THR B 1 16 ? 17.529 -32.205 -27.168 1.00 20.22 140 THR A O 1
ATOM 880 N N . ARG B 1 17 ? 15.303 -31.908 -26.908 1.00 17.67 141 ARG A N 1
ATOM 881 C CA . ARG B 1 17 ? 15.371 -30.464 -26.671 1.00 17.42 141 ARG A CA 1
ATOM 882 C C . ARG B 1 17 ? 16.028 -29.720 -27.835 1.00 19.82 141 ARG A C 1
ATOM 883 O O . ARG B 1 17 ? 16.903 -28.874 -27.659 1.00 20.71 141 ARG A O 1
ATOM 891 N N . GLU B 1 18 ? 15.591 -30.051 -29.044 1.00 17.10 142 GLU A N 1
ATOM 892 C CA . GLU B 1 18 ? 16.079 -29.414 -30.257 1.00 17.06 142 GLU A CA 1
ATOM 893 C C . GLU B 1 18 ? 14.958 -28.611 -30.889 1.00 17.76 142 GLU A C 1
ATOM 894 O O . GLU B 1 18 ? 13.790 -29.014 -30.841 1.00 15.71 142 GLU A O 1
ATOM 900 N N . VAL B 1 19 ? 15.327 -27.480 -31.478 1.00 14.25 143 VAL A N 1
ATOM 901 C CA . VAL B 1 19 ? 14.398 -26.555 -32.113 1.00 15.37 143 VAL A CA 1
ATOM 902 C C . VAL B 1 19 ? 14.888 -26.339 -33.536 1.00 13.79 143 VAL A C 1
ATOM 903 O O . VAL B 1 19 ? 16.048 -25.963 -33.748 1.00 17.59 143 VAL A O 1
ATOM 907 N N . ILE B 1 20 ? 14.032 -26.628 -34.510 1.00 14.13 144 ILE A N 1
ATOM 908 C CA . ILE B 1 20 ? 14.306 -26.343 -35.911 1.00 14.97 144 ILE A CA 1
ATOM 909 C C . ILE B 1 20 ? 13.301 -25.287 -36.339 1.00 17.04 144 ILE A C 1
ATOM 910 O O . ILE B 1 20 ? 12.085 -25.515 -36.280 1.00 16.16 144 ILE A O 1
ATOM 915 N N . PHE B 1 21 ? 13.812 -24.128 -36.745 1.00 14.73 145 PHE A N 1
ATOM 916 C CA . PHE B 1 21 ? 12.990 -22.998 -37.155 1.00 13.61 145 PHE A CA 1
ATOM 917 C C . PHE B 1 21 ? 13.431 -22.583 -38.545 1.00 17.09 145 PHE A C 1
ATOM 918 O O . PHE B 1 21 ? 14.613 -22.296 -38.760 1.00 20.01 145 PHE A O 1
ATOM 926 N N . LYS B 1 22 ? 12.485 -22.548 -39.478 1.00 20.06 146 LYS A N 1
ATOM 927 C CA . LYS B 1 22 ? 12.783 -22.200 -40.869 1.00 22.06 146 LYS A CA 1
ATOM 928 C C . LYS B 1 22 ? 14.002 -22.967 -41.383 1.00 27.23 146 LYS A C 1
ATOM 929 O O . LYS B 1 22 ? 14.886 -22.411 -42.044 1.00 28.23 146 LYS A O 1
ATOM 935 N N . GLY B 1 23 ? 14.069 -24.253 -41.029 1.00 24.22 147 GLY A N 1
ATOM 936 C CA . GLY B 1 23 ? 15.071 -25.161 -41.552 1.00 28.67 147 GLY A CA 1
ATOM 937 C C . GLY B 1 23 ? 16.423 -25.126 -40.873 1.00 24.56 147 GLY A C 1
ATOM 938 O O . GLY B 1 23 ? 17.335 -25.838 -41.318 1.00 25.02 147 GLY A O 1
ATOM 939 N N . ASP B 1 24 ? 16.591 -24.333 -39.820 1.00 19.27 148 ASP A N 1
ATOM 940 C CA . ASP B 1 24 ? 17.860 -24.205 -39.120 1.00 20.77 148 ASP A CA 1
ATOM 941 C C . ASP B 1 24 ? 17.690 -24.680 -37.688 1.00 21.50 148 ASP A C 1
ATOM 942 O O . ASP B 1 24 ? 16.705 -24.337 -37.023 1.00 17.52 148 ASP A O 1
ATOM 947 N N . LEU B 1 25 ? 18.658 -25.458 -37.214 1.00 17.98 149 LEU A N 1
ATOM 948 C CA . LEU B 1 25 ? 18.711 -25.805 -35.803 1.00 20.26 149 LEU A CA 1
ATOM 949 C C . LEU B 1 25 ? 19.096 -24.568 -35.003 1.00 17.56 149 LEU A C 1
ATOM 950 O O . LEU B 1 25 ? 20.088 -23.901 -35.317 1.00 25.07 149 LEU A O 1
ATOM 955 N N . ILE B 1 26 ? 18.315 -24.263 -33.965 1.00 16.58 150 ILE A N 1
ATOM 956 C CA . ILE B 1 26 ? 18.454 -23.035 -33.187 1.00 18.67 150 ILE A CA 1
ATOM 957 C C . ILE B 1 26 ? 18.950 -23.400 -31.797 1.00 19.34 150 ILE A C 1
ATOM 958 O O . ILE B 1 26 ? 18.295 -24.164 -31.082 1.00 22.85 150 ILE A O 1
ATOM 963 N N . THR B 1 27 ? 20.082 -22.837 -31.396 1.00 18.34 151 THR A N 1
ATOM 964 C CA . THR B 1 27 ? 20.605 -23.101 -30.061 1.00 21.44 151 THR A CA 1
ATOM 965 C C . THR B 1 27 ? 19.936 -22.163 -29.061 1.00 21.32 151 THR A C 1
ATOM 966 O O . THR B 1 27 ? 20.047 -20.937 -29.177 1.00 23.11 151 THR A O 1
ATOM 970 N N . LEU B 1 28 ? 19.238 -22.741 -28.088 1.00 16.98 152 LEU A N 1
ATOM 971 C CA . LEU B 1 28 ? 18.538 -21.991 -27.057 1.00 14.20 152 LEU A CA 1
ATOM 972 C C . LEU B 1 28 ? 19.077 -22.370 -25.687 1.00 14.37 152 LEU A C 1
ATOM 973 O O . LEU B 1 28 ? 19.517 -23.505 -25.466 1.00 17.15 152 LEU A O 1
ATOM 978 N N . THR B 1 29 ? 19.008 -21.424 -24.751 1.00 13.75 153 THR A N 1
ATOM 979 C CA . THR B 1 29 ? 19.238 -21.775 -23.355 1.00 15.57 153 THR A CA 1
ATOM 980 C C . THR B 1 29 ? 18.079 -22.631 -22.841 1.00 12.47 153 THR A C 1
ATOM 981 O O . THR B 1 29 ? 17.023 -22.734 -23.470 1.00 14.60 153 THR A O 1
ATOM 985 N N . ARG B 1 30 ? 18.275 -23.260 -21.673 1.00 13.43 154 ARG A N 1
ATOM 986 C CA . ARG B 1 30 ? 17.226 -24.123 -21.129 1.00 14.14 154 ARG A CA 1
ATOM 987 C C . ARG B 1 30 ? 15.923 -23.357 -20.931 1.00 14.77 154 ARG A C 1
ATOM 988 O O . ARG B 1 30 ? 14.838 -23.865 -21.250 1.00 11.63 154 ARG A O 1
ATOM 996 N N . THR B 1 31 ? 16.003 -22.134 -20.404 1.00 11.94 155 THR A N 1
ATOM 997 C CA . THR B 1 31 ? 14.774 -21.398 -20.128 1.00 12.42 155 THR A CA 1
ATOM 998 C C . THR B 1 31 ? 14.161 -20.813 -21.391 1.00 11.37 155 THR A C 1
ATOM 999 O O . THR B 1 31 ? 12.928 -20.732 -21.497 1.00 10.55 155 THR A O 1
ATOM 1003 N N . GLU B 1 32 ? 14.987 -20.405 -22.358 1.00 9.01 156 GLU A N 1
ATOM 1004 C CA . GLU B 1 32 ? 14.443 -20.025 -23.660 1.00 11.07 156 GLU A CA 1
ATOM 1005 C C . GLU B 1 32 ? 13.647 -21.176 -24.265 1.00 11.66 156 GLU A C 1
ATOM 1006 O O . GLU B 1 32 ? 12.525 -20.990 -24.748 1.00 10.50 156 GLU A O 1
ATOM 1012 N N . PHE B 1 33 ? 14.214 -22.382 -24.229 1.00 10.66 157 PHE A N 1
ATOM 1013 C CA . PHE B 1 33 ? 13.513 -23.557 -24.733 1.00 10.86 157 PHE A CA 1
ATOM 1014 C C . PHE B 1 33 ? 12.215 -23.789 -23.972 1.00 11.98 157 PHE A C 1
ATOM 1015 O O . PHE B 1 33 ? 11.161 -24.011 -24.577 1.00 11.39 157 PHE A O 1
ATOM 1023 N N . ASP B 1 34 ? 12.280 -23.762 -22.637 1.00 10.24 158 ASP A N 1
ATOM 1024 C CA . ASP B 1 34 ? 11.085 -24.016 -21.839 1.00 8.28 158 ASP A CA 1
ATOM 1025 C C . ASP B 1 34 ? 9.979 -23.017 -22.158 1.00 11.86 158 ASP A C 1
ATOM 1026 O O . ASP B 1 34 ? 8.808 -23.392 -22.268 1.00 10.65 158 ASP A O 1
ATOM 1031 N N . LEU B 1 35 ? 10.337 -21.746 -22.331 1.00 9.12 159 LEU A N 1
ATOM 1032 C CA . LEU B 1 35 ? 9.342 -20.735 -22.669 1.00 11.24 159 LEU A CA 1
ATOM 1033 C C . LEU B 1 35 ? 8.744 -20.993 -24.046 1.00 10.67 159 LEU A C 1
ATOM 1034 O O . LEU B 1 35 ? 7.519 -20.933 -24.221 1.00 9.96 159 LEU A O 1
ATOM 1039 N N . LEU B 1 36 ? 9.602 -21.269 -25.039 1.00 10.25 160 LEU A N 1
ATOM 1040 C CA . LEU B 1 36 ? 9.126 -21.492 -26.400 1.00 7.40 160 LEU A CA 1
ATOM 1041 C C . LEU B 1 36 ? 8.206 -22.692 -26.460 1.00 8.55 160 LEU A C 1
ATOM 1042 O O . LEU B 1 36 ? 7.127 -22.633 -27.057 1.00 11.32 160 LEU A O 1
ATOM 1047 N N . LEU B 1 37 ? 8.618 -23.795 -25.835 1.00 10.63 161 LEU A N 1
ATOM 1048 C CA . LEU B 1 37 ? 7.795 -25.001 -25.855 1.00 12.70 161 LEU A CA 1
ATOM 1049 C C . LEU B 1 37 ? 6.451 -24.757 -25.192 1.00 12.57 161 LEU A C 1
ATOM 1050 O O . LEU B 1 37 ? 5.413 -25.199 -25.699 1.00 14.47 161 LEU A O 1
ATOM 1055 N N . PHE B 1 38 ? 6.449 -24.052 -24.056 1.00 11.47 162 PHE A N 1
ATOM 1056 C CA . PHE B 1 38 ? 5.182 -23.723 -23.407 1.00 10.52 162 PHE A CA 1
ATOM 1057 C C . PHE B 1 38 ? 4.265 -22.922 -24.330 1.00 13.48 162 PHE A C 1
ATOM 1058 O O . PHE B 1 38 ? 3.090 -23.264 -24.505 1.00 14.50 162 PHE A O 1
ATOM 1066 N N . LEU B 1 39 ? 4.775 -21.839 -24.920 1.00 9.17 163 LEU A N 1
ATOM 1067 C CA . LEU B 1 39 ? 3.924 -21.040 -25.800 1.00 11.24 163 LEU A CA 1
ATOM 1068 C C . LEU B 1 39 ? 3.459 -21.833 -27.018 1.00 11.37 163 LEU A C 1
ATOM 1069 O O . LEU B 1 39 ? 2.288 -21.741 -27.414 1.00 13.95 163 LEU A O 1
ATOM 1074 N N . ALA B 1 40 ? 4.367 -22.586 -27.649 1.00 9.86 164 ALA A N 1
ATOM 1075 C CA . ALA B 1 40 ? 4.009 -23.332 -28.845 1.00 10.55 164 ALA A CA 1
ATOM 1076 C C . ALA B 1 40 ? 3.004 -24.433 -28.554 1.00 16.15 164 ALA A C 1
ATOM 1077 O O . ALA B 1 40 ? 2.271 -24.830 -29.465 1.00 17.98 164 ALA A O 1
ATOM 1079 N N . SER B 1 41 ? 2.943 -24.911 -27.315 1.00 13.28 165 SER A N 1
ATOM 1080 C CA . SER B 1 41 ? 1.987 -25.934 -26.908 1.00 17.53 165 SER A CA 1
ATOM 1081 C C . SER B 1 41 ? 0.649 -25.342 -26.498 1.00 25.60 165 SER A C 1
ATOM 1082 O O . SER B 1 41 ? -0.287 -26.096 -26.204 1.00 28.37 165 SER A O 1
ATOM 1085 N N . ASN B 1 42 ? 0.541 -24.020 -26.478 1.00 16.58 166 ASN A N 1
ATOM 1086 C CA . ASN B 1 42 ? -0.648 -23.312 -26.007 1.00 18.00 166 ASN A CA 1
ATOM 1087 C C . ASN B 1 42 ? -1.005 -22.193 -26.986 1.00 18.50 166 ASN A C 1
ATOM 1088 O O . ASN B 1 42 ? -1.180 -21.034 -26.608 1.00 18.88 166 ASN A O 1
ATOM 1093 N N . LEU B 1 43 ? -1.149 -22.548 -28.264 1.00 18.38 167 LEU A N 1
ATOM 1094 C CA . LEU B 1 43 ? -1.387 -21.557 -29.309 1.00 16.26 167 LEU A CA 1
ATOM 1095 C C . LEU B 1 43 ? -2.701 -20.815 -29.101 1.00 19.72 167 LEU A C 1
ATOM 1096 O O . LEU B 1 43 ? -3.702 -21.388 -28.669 1.00 24.48 167 LEU A O 1
ATOM 1101 N N . GLY B 1 44 ? -2.685 -19.522 -29.415 1.00 19.91 168 GLY A N 1
ATOM 1102 C CA . GLY B 1 44 ? -3.875 -18.698 -29.365 1.00 22.90 168 GLY A CA 1
ATOM 1103 C C . GLY B 1 44 ? -4.263 -18.202 -27.992 1.00 22.28 168 GLY A C 1
ATOM 1104 O O . GLY B 1 44 ? -5.235 -17.441 -27.878 1.00 27.39 168 GLY A O 1
ATOM 1105 N N . ARG B 1 45 ? -3.526 -18.584 -26.953 1.00 20.57 169 ARG A N 1
ATOM 1106 C CA . ARG B 1 45 ? -3.871 -18.286 -25.573 1.00 20.84 169 ARG A CA 1
ATOM 1107 C C . ARG B 1 45 ? -2.980 -17.168 -25.048 1.00 17.00 169 ARG A C 1
ATOM 1108 O O . ARG B 1 45 ? -1.752 -17.247 -25.161 1.00 17.77 169 ARG A O 1
ATOM 1116 N N . VAL B 1 46 ? -3.588 -16.147 -24.446 1.00 22.12 170 VAL A N 1
ATOM 1117 C CA . VAL B 1 46 ? -2.840 -15.057 -23.829 1.00 22.01 170 VAL A CA 1
ATOM 1118 C C . VAL B 1 46 ? -2.453 -15.456 -22.411 1.00 20.36 170 VAL A C 1
ATOM 1119 O O . VAL B 1 46 ? -3.271 -16.001 -21.657 1.00 18.63 170 VAL A O 1
ATOM 1123 N N . PHE B 1 47 ? -1.200 -15.179 -22.048 1.00 17.58 171 PHE A N 1
ATOM 1124 C CA . PHE B 1 47 ? -0.687 -15.353 -20.697 1.00 14.39 171 PHE A CA 1
ATOM 1125 C C . PHE B 1 47 ? -0.082 -14.051 -20.200 1.00 17.01 171 PHE A C 1
ATOM 1126 O O . PHE B 1 47 ? 0.611 -13.359 -20.954 1.00 17.36 171 PHE A O 1
ATOM 1134 N N . THR B 1 48 ? -0.315 -13.721 -18.926 1.00 15.02 172 THR A N 1
ATOM 1135 C CA . THR B 1 48 ? 0.402 -12.592 -18.358 1.00 18.45 172 THR A CA 1
ATOM 1136 C C . THR B 1 48 ? 1.829 -13.002 -18.022 1.00 11.83 172 THR A C 1
ATOM 1137 O O . THR B 1 48 ? 2.177 -14.191 -17.998 1.00 12.70 172 THR A O 1
ATOM 1141 N N . ARG B 1 49 ? 2.652 -11.999 -17.717 1.00 12.71 173 ARG A N 1
ATOM 1142 C CA . ARG B 1 49 ? 4.023 -12.278 -17.306 1.00 14.61 173 ARG A CA 1
ATOM 1143 C C . ARG B 1 49 ? 4.061 -13.092 -16.018 1.00 12.83 173 ARG A C 1
ATOM 1144 O O . ARG B 1 49 ? 4.892 -14.002 -15.885 1.00 11.70 173 ARG A O 1
ATOM 1152 N N . ASP B 1 50 ? 3.172 -12.788 -15.058 1.00 14.72 174 ASP A N 1
ATOM 1153 C CA . ASP B 1 50 ? 3.149 -13.557 -13.810 1.00 14.25 174 ASP A CA 1
ATOM 1154 C C . ASP B 1 50 ? 2.836 -15.020 -14.092 1.00 10.07 174 ASP A C 1
ATOM 1155 O O . ASP B 1 50 ? 3.432 -15.925 -13.492 1.00 10.71 174 ASP A O 1
ATOM 1160 N N . GLU B 1 51 ? 1.890 -15.270 -14.996 1.00 11.70 175 GLU A N 1
ATOM 1161 C CA . GLU B 1 51 ? 1.547 -16.642 -15.346 1.00 10.35 175 GLU A CA 1
ATOM 1162 C C . GLU B 1 51 ? 2.715 -17.361 -16.012 1.00 11.49 175 GLU A C 1
ATOM 1163 O O . GLU B 1 51 ? 2.988 -18.529 -15.709 1.00 11.96 175 GLU A O 1
ATOM 1169 N N . LEU B 1 52 ? 3.414 -16.691 -16.926 1.00 11.72 176 LEU A N 1
ATOM 1170 C CA . LEU B 1 52 ? 4.542 -17.346 -17.580 1.00 9.83 176 LEU A CA 1
ATOM 1171 C C . LEU B 1 52 ? 5.669 -17.628 -16.595 1.00 7.19 176 LEU A C 1
ATOM 1172 O O . LEU B 1 52 ? 6.312 -18.682 -16.667 1.00 7.96 176 LEU A O 1
ATOM 1177 N N . LEU B 1 53 ? 5.911 -16.713 -15.660 1.00 8.92 177 LEU A N 1
ATOM 1178 C CA . LEU B 1 53 ? 6.873 -16.975 -14.600 1.00 9.13 177 LEU A CA 1
ATOM 1179 C C . LEU B 1 53 ? 6.557 -18.293 -13.909 1.00 7.79 177 LEU A C 1
ATOM 1180 O O . LEU B 1 53 ? 7.414 -19.179 -13.815 1.00 10.59 177 LEU A O 1
ATOM 1185 N N . ASP B 1 54 ? 5.311 -18.461 -13.444 1.00 7.69 178 ASP A N 1
ATOM 1186 C CA . ASP B 1 54 ? 4.962 -19.676 -12.719 1.00 9.24 178 ASP A CA 1
ATOM 1187 C C . ASP B 1 54 ? 4.978 -20.901 -13.630 1.00 9.41 178 ASP A C 1
ATOM 1188 O O . ASP B 1 54 ? 5.458 -21.964 -13.224 1.00 11.40 178 ASP A O 1
ATOM 1193 N N . HIS B 1 55 ? 4.429 -20.776 -14.845 1.00 9.71 179 HIS A N 1
ATOM 1194 C CA . HIS B 1 55 ? 4.275 -21.938 -15.719 1.00 9.61 179 HIS A CA 1
ATOM 1195 C C . HIS B 1 55 ? 5.613 -22.434 -16.255 1.00 12.05 179 HIS A C 1
ATOM 1196 O O . HIS B 1 55 ? 5.762 -23.634 -16.505 1.00 14.85 179 HIS A O 1
ATOM 1203 N N . VAL B 1 56 ? 6.581 -21.542 -16.455 1.00 9.35 180 VAL A N 1
ATOM 1204 C CA . VAL B 1 56 ? 7.813 -21.861 -17.160 1.00 9.70 180 VAL A CA 1
ATOM 1205 C C . VAL B 1 56 ? 9.010 -21.899 -16.222 1.00 9.57 180 VAL A C 1
ATOM 1206 O O . VAL B 1 56 ? 9.849 -22.795 -16.314 1.00 12.64 180 VAL A O 1
ATOM 1210 N N . TRP B 1 57 ? 9.096 -20.938 -15.307 1.00 9.54 181 TRP A N 1
ATOM 1211 C CA . TRP B 1 57 ? 10.185 -20.914 -14.341 1.00 9.83 181 TRP A CA 1
ATOM 1212 C C . TRP B 1 57 ? 9.876 -21.691 -13.061 1.00 13.26 181 TRP A C 1
ATOM 1213 O O . TRP B 1 57 ? 10.803 -21.977 -12.297 1.00 13.23 181 TRP A O 1
ATOM 1224 N N . GLY B 1 58 ? 8.619 -22.040 -12.816 1.00 9.66 182 GLY A N 1
ATOM 1225 C CA . GLY B 1 58 ? 8.274 -22.8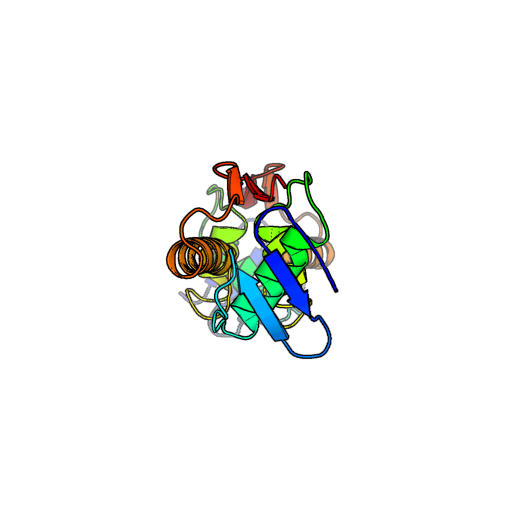90 -11.684 1.00 12.72 182 GLY A CA 1
ATOM 1226 C C . GLY B 1 58 ? 7.488 -22.108 -10.651 1.00 12.81 182 GLY A C 1
ATOM 1227 O O . GLY B 1 58 ? 7.838 -20.976 -10.294 1.00 13.40 182 GLY A O 1
ATOM 1228 N N . TYR B 1 59 ? 6.457 -22.743 -10.131 1.00 13.38 183 TYR A N 1
ATOM 1229 C CA . TYR B 1 59 ? 5.569 -22.087 -9.211 1.00 10.76 183 TYR A CA 1
ATOM 1230 C C . TYR B 1 59 ? 6.073 -22.180 -7.777 1.00 10.72 183 TYR A C 1
ATOM 1231 O O . TYR B 1 59 ? 6.408 -23.209 -7.320 1.00 12.54 183 TYR A O 1
ATOM 1240 N N . ASN B 1 60 ? 6.073 -21.041 -7.125 1.00 11.72 184 ASN A N 1
ATOM 1241 C CA . ASN B 1 60 ? 6.438 -20.917 -5.751 1.00 11.13 184 ASN A CA 1
ATOM 1242 C C . ASN B 1 60 ? 7.864 -21.350 -5.459 1.00 15.46 184 ASN A C 1
ATOM 1243 O O . ASN B 1 60 ? 8.117 -21.891 -4.447 1.00 25.23 184 ASN A O 1
ATOM 1248 N N . HIS B 1 61 ? 8.754 -21.022 -6.367 1.00 13.11 185 HIS A N 1
ATOM 1249 C CA . HIS B 1 61 ? 10.141 -21.409 -6.324 1.00 21.35 185 HIS A CA 1
ATOM 1250 C C . HIS B 1 61 ? 11.011 -20.238 -5.795 1.00 17.87 185 HIS A C 1
ATOM 1251 O O . HIS B 1 61 ? 12.129 -20.456 -5.421 1.00 19.18 185 HIS A O 1
ATOM 1258 N N . PHE B 1 62 ? 10.504 -19.014 -5.800 1.00 10.83 186 PHE A N 1
ATOM 1259 C CA . PHE B 1 62 ? 11.289 -17.819 -5.510 1.00 11.48 186 PHE A CA 1
ATOM 1260 C C . PHE B 1 62 ? 10.317 -16.694 -5.193 1.00 10.04 186 PHE A C 1
ATOM 1261 O O . PHE B 1 62 ? 9.119 -16.806 -5.494 1.00 9.60 186 PHE A O 1
ATOM 1269 N N . PRO B 1 63 ? 10.791 -15.604 -4.584 1.00 8.97 187 PRO A N 1
ATOM 1270 C CA . PRO B 1 63 ? 9.891 -14.491 -4.258 1.00 9.92 187 PRO A CA 1
ATOM 1271 C C . PRO B 1 63 ? 9.249 -13.893 -5.505 1.00 8.39 187 PRO A C 1
ATOM 1272 O O . PRO B 1 63 ? 9.874 -13.814 -6.565 1.00 8.12 187 PRO A O 1
ATOM 1276 N N . THR B 1 64 ? 7.994 -13.463 -5.362 1.00 8.72 188 THR A N 1
ATOM 1277 C CA . THR B 1 64 ? 7.242 -12.820 -6.437 1.00 7.32 188 THR A CA 1
ATOM 1278 C C . THR B 1 64 ? 6.512 -11.607 -5.871 1.00 8.46 188 THR A C 1
ATOM 1279 O O . THR B 1 64 ? 6.624 -11.268 -4.685 1.00 9.35 188 THR A O 1
ATOM 1283 N N . THR B 1 65 ? 5.716 -10.963 -6.726 1.00 9.16 189 THR A N 1
ATOM 1284 C CA . THR B 1 65 ? 4.874 -9.866 -6.256 1.00 9.88 189 THR A CA 1
ATOM 1285 C C . THR B 1 65 ? 3.925 -10.308 -5.142 1.00 9.21 189 THR A C 1
ATOM 1286 O O . THR B 1 65 ? 3.525 -9.483 -4.304 1.00 9.44 189 THR A O 1
ATOM 1290 N N . ARG B 1 66 ? 3.573 -11.605 -5.086 1.00 8.01 190 ARG A N 1
ATOM 1291 C CA . ARG B 1 66 ? 2.733 -12.072 -3.981 1.00 7.66 190 ARG A CA 1
ATOM 1292 C C . ARG B 1 66 ? 3.479 -11.964 -2.653 1.00 8.75 190 ARG A C 1
ATOM 1293 O O . ARG B 1 66 ? 2.885 -11.616 -1.620 1.00 9.58 190 ARG A O 1
ATOM 1301 N N . THR B 1 67 ? 4.791 -12.231 -2.667 1.00 7.44 191 THR A N 1
ATOM 1302 C CA . THR B 1 67 ? 5.607 -12.067 -1.473 1.00 7.93 191 THR A CA 1
ATOM 1303 C C . THR B 1 67 ? 5.614 -10.615 -1.010 1.00 8.41 191 THR A C 1
ATOM 1304 O O . THR B 1 67 ? 5.660 -10.339 0.190 1.00 8.53 191 THR A O 1
ATOM 1308 N N . VAL B 1 68 ? 5.605 -9.667 -1.950 1.00 9.10 192 VAL A N 1
ATOM 1309 C CA . VAL B 1 68 ? 5.496 -8.262 -1.566 1.00 7.38 192 VAL A CA 1
ATOM 1310 C C . VAL B 1 68 ? 4.191 -8.031 -0.815 1.00 8.77 192 VAL A C 1
ATOM 1311 O O . VAL B 1 68 ? 4.167 -7.404 0.260 1.00 7.39 192 VAL A O 1
ATOM 1315 N N . ASP B 1 69 ? 3.087 -8.540 -1.380 1.00 7.05 193 ASP A N 1
ATOM 1316 C CA . ASP B 1 69 ? 1.772 -8.345 -0.768 1.00 8.18 193 ASP A CA 1
ATOM 1317 C C . ASP B 1 69 ? 1.758 -8.888 0.654 1.00 8.39 193 ASP A C 1
ATOM 1318 O O . ASP B 1 69 ? 1.258 -8.237 1.585 1.00 8.85 193 ASP A O 1
ATOM 1323 N N . THR B 1 70 ? 2.286 -10.097 0.840 1.00 7.95 194 THR A N 1
ATOM 1324 C CA . THR B 1 70 ? 2.262 -10.690 2.169 1.00 9.80 194 THR A CA 1
ATOM 1325 C C . THR B 1 70 ? 3.175 -9.942 3.133 1.00 8.75 194 THR A C 1
ATOM 1326 O O . THR B 1 70 ? 2.843 -9.810 4.316 1.00 8.87 194 THR A O 1
ATOM 1330 N N . HIS B 1 71 ? 4.292 -9.392 2.647 1.00 8.03 195 HIS A N 1
ATOM 1331 C CA . HIS B 1 71 ? 5.148 -8.606 3.532 1.00 7.13 195 HIS A CA 1
ATOM 1332 C C . HIS B 1 71 ? 4.473 -7.313 3.974 1.00 7.36 195 HIS A C 1
ATOM 1333 O O . HIS B 1 71 ? 4.649 -6.888 5.120 1.00 9.03 195 HIS A O 1
ATOM 1340 N N . VAL B 1 72 ? 3.680 -6.684 3.099 1.00 7.73 196 VAL A N 1
ATOM 1341 C CA . VAL B 1 72 ? 2.930 -5.502 3.522 1.00 7.38 196 VAL A CA 1
ATOM 1342 C C . VAL B 1 72 ? 1.936 -5.871 4.617 1.00 9.35 196 VAL A C 1
ATOM 1343 O O . VAL B 1 72 ? 1.811 -5.163 5.628 1.00 8.38 196 VAL A O 1
ATOM 1347 N N . LEU B 1 73 ? 1.245 -7.004 4.453 1.00 8.83 197 LEU A N 1
ATOM 1348 C CA . LEU B 1 73 ? 0.342 -7.469 5.504 1.00 7.20 197 LEU A CA 1
ATOM 1349 C C . LEU B 1 73 ? 1.097 -7.729 6.808 1.00 6.92 197 LEU A C 1
ATOM 1350 O O . LEU B 1 73 ? 0.603 -7.398 7.896 1.00 6.85 197 LEU A O 1
ATOM 1355 N N . GLN B 1 74 ? 2.303 -8.308 6.716 1.00 6.89 198 GLN A N 1
ATOM 1356 C CA . GLN B 1 74 ? 3.095 -8.555 7.918 1.00 9.03 198 GLN A CA 1
ATOM 1357 C C . GLN B 1 74 ? 3.462 -7.255 8.608 1.00 7.96 198 GLN A C 1
ATOM 1358 O O . GLN B 1 74 ? 3.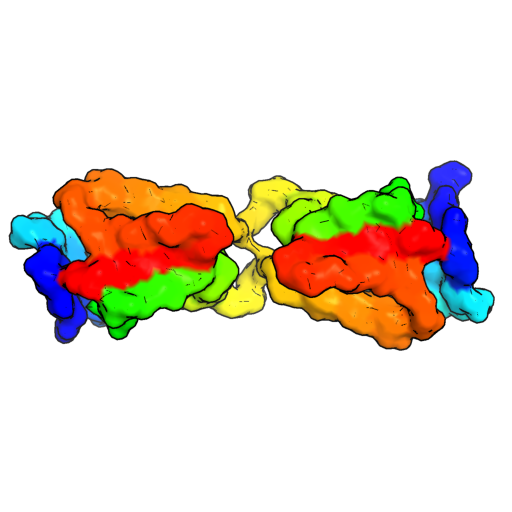411 -7.161 9.845 1.00 9.52 198 GLN A O 1
ATOM 1364 N N . LEU B 1 75 ? 3.849 -6.244 7.829 1.00 8.77 199 LEU A N 1
ATOM 1365 C CA . LEU B 1 75 ? 4.190 -4.962 8.421 1.00 7.76 199 LEU A CA 1
ATOM 1366 C C . LEU B 1 75 ? 2.987 -4.345 9.110 1.00 8.31 199 LEU A C 1
ATOM 1367 O O . LEU B 1 75 ? 3.104 -3.801 10.214 1.00 8.81 199 LEU A O 1
ATOM 1372 N N . ARG B 1 76 ? 1.819 -4.417 8.468 1.00 10.02 200 ARG A N 1
ATOM 1373 C CA . ARG B 1 76 ? 0.633 -3.849 9.084 1.00 10.47 200 ARG A CA 1
ATOM 1374 C C . ARG B 1 76 ? 0.267 -4.592 10.363 1.00 9.08 200 ARG A C 1
ATOM 1375 O O . ARG B 1 76 ? -0.291 -3.984 11.282 1.00 12.57 200 ARG A O 1
ATOM 1383 N N . GLN B 1 77 ? 0.569 -5.894 10.448 1.00 9.10 201 GLN A N 1
ATOM 1384 C CA . GLN B 1 77 ? 0.270 -6.622 11.678 1.00 9.62 201 GLN A CA 1
ATOM 1385 C C . GLN B 1 77 ? 1.247 -6.264 12.788 1.00 10.79 201 GLN A C 1
ATOM 1386 O O . GLN B 1 77 ? 0.840 -6.086 13.950 1.00 14.21 201 GLN A O 1
ATOM 1392 N N . LYS B 1 78 ? 2.535 -6.152 12.458 1.00 9.85 202 LYS A N 1
ATOM 1393 C CA . LYS B 1 78 ? 3.524 -5.846 13.481 1.00 9.34 202 LYS A CA 1
ATOM 1394 C C . LYS B 1 78 ? 3.502 -4.391 13.898 1.00 11.28 202 LYS A C 1
ATOM 1395 O O . LYS B 1 78 ? 3.963 -4.081 14.999 1.00 12.94 202 LYS A O 1
ATOM 1401 N N . LEU B 1 79 ? 2.987 -3.499 13.046 1.00 11.19 203 LEU A N 1
ATOM 1402 C CA . LEU B 1 79 ? 2.955 -2.057 13.296 1.00 11.12 203 LEU A CA 1
ATOM 1403 C C . LEU B 1 79 ? 1.501 -1.609 13.172 1.0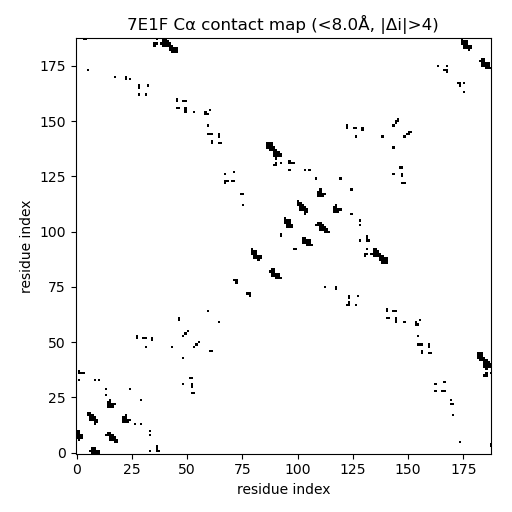0 11.20 203 LEU A C 1
ATOM 1404 O O . LEU B 1 79 ? 1.097 -1.035 12.151 1.00 10.78 203 LEU A O 1
ATOM 1409 N N . PRO B 1 80 ? 0.687 -1.871 14.198 1.00 14.09 204 PRO A N 1
ATOM 1410 C CA . PRO B 1 80 ? -0.761 -1.626 14.091 1.00 16.01 204 PRO A CA 1
ATOM 1411 C C . PRO B 1 80 ? -1.070 -0.160 13.833 1.00 15.30 204 PRO A C 1
ATOM 1412 O O . PRO B 1 80 ? -0.681 0.718 14.610 1.00 18.66 204 PRO A O 1
ATOM 1416 N N . GLY B 1 81 ? -1.794 0.102 12.745 1.00 16.08 205 GLY A N 1
ATOM 1417 C CA . GLY B 1 81 ? -2.102 1.454 12.336 1.00 21.83 205 GLY A CA 1
ATOM 1418 C C . GLY B 1 81 ? -1.137 2.056 11.340 1.00 21.62 205 GLY A C 1
ATOM 1419 O O . GLY B 1 81 ? -1.343 3.203 10.920 1.00 20.68 205 GLY A O 1
ATOM 1420 N N . LEU B 1 82 ? -0.092 1.322 10.956 1.00 16.84 206 LEU A N 1
ATOM 1421 C CA . LEU B 1 82 ? 0.879 1.785 9.972 1.00 15.85 206 LEU A CA 1
ATOM 1422 C C . LEU B 1 82 ? 0.191 2.291 8.707 1.00 19.28 206 LEU A C 1
ATOM 1423 O O . LEU B 1 82 ? -0.671 1.615 8.133 1.00 20.79 206 LEU A O 1
ATOM 1428 N N . GLU B 1 83 ? 0.610 3.468 8.247 1.00 17.37 207 GLU A N 1
ATOM 1429 C CA . GLU B 1 83 ? -0.083 4.161 7.160 1.00 20.76 207 GLU A CA 1
ATOM 1430 C C . GLU B 1 83 ? 0.501 3.771 5.799 1.00 18.92 207 GLU A C 1
ATOM 1431 O O . GLU B 1 83 ? 1.034 4.587 5.046 1.00 21.70 207 GLU A O 1
ATOM 1437 N N . ILE B 1 84 ? 0.353 2.495 5.464 1.00 18.58 208 ILE A N 1
ATOM 1438 C CA . ILE B 1 84 ? 0.621 2.037 4.103 1.00 19.70 208 ILE A CA 1
ATOM 1439 C C . ILE B 1 84 ? -0.705 1.963 3.370 1.00 21.99 208 ILE A C 1
ATOM 1440 O O . ILE B 1 84 ? -1.654 1.330 3.850 1.00 26.82 208 ILE A O 1
ATOM 1445 N N . GLU B 1 85 ? -0.781 2.629 2.222 1.00 17.18 209 GLU A N 1
ATOM 1446 C CA . GLU B 1 85 ? -1.956 2.566 1.369 1.00 18.48 209 GLU A CA 1
ATOM 1447 C C . GLU B 1 85 ? -1.756 1.482 0.316 1.00 14.10 209 GLU A C 1
ATOM 1448 O O . GLU B 1 85 ? -0.728 1.446 -0.369 1.00 16.97 209 GLU A O 1
ATOM 1454 N N . THR B 1 86 ? -2.743 0.603 0.193 1.00 15.84 210 THR A N 1
ATOM 1455 C CA . THR B 1 86 ? -2.754 -0.411 -0.848 1.00 19.58 210 THR A CA 1
ATOM 1456 C C . THR B 1 86 ? -3.451 0.175 -2.066 1.00 21.37 210 THR A C 1
ATOM 1457 O O . THR B 1 86 ? -4.636 0.524 -2.001 1.00 21.97 210 THR A O 1
ATOM 1461 N N . LEU B 1 87 ? -2.707 0.313 -3.163 1.00 21.93 211 LEU A N 1
ATOM 1462 C CA . LEU B 1 87 ? -3.290 0.692 -4.448 1.00 26.51 211 LEU A CA 1
ATOM 1463 C C . LEU B 1 87 ? -3.557 -0.610 -5.186 1.00 24.22 211 LEU A C 1
ATOM 1464 O O . LEU B 1 87 ? -2.636 -1.247 -5.712 1.00 21.71 211 LEU A O 1
ATOM 1469 N N . ARG B 1 88 ? -4.826 -1.014 -5.193 1.00 31.61 212 ARG A N 1
ATOM 1470 C CA . ARG B 1 88 ? -5.219 -2.336 -5.658 1.00 36.06 212 ARG A CA 1
ATOM 1471 C C . ARG B 1 88 ? -4.737 -2.584 -7.078 1.00 36.95 212 ARG A C 1
ATOM 1472 O O . ARG B 1 88 ? -4.929 -1.750 -7.970 1.00 39.27 212 ARG A O 1
ATOM 1480 N N . GLY B 1 89 ? -4.090 -3.734 -7.268 1.00 34.24 213 GLY A N 1
ATOM 1481 C CA . GLY B 1 89 ? -3.579 -4.128 -8.562 1.00 39.63 213 GLY A CA 1
ATOM 1482 C C . GLY B 1 89 ? -2.410 -3.323 -9.069 1.00 43.03 213 GLY A C 1
ATOM 1483 O O . GLY B 1 89 ? -2.001 -3.518 -10.218 1.00 44.69 213 GLY A O 1
ATOM 1484 N N . VAL B 1 90 ? -1.851 -2.428 -8.253 1.00 34.03 214 VAL A N 1
ATOM 1485 C CA . VAL B 1 90 ? -0.779 -1.555 -8.714 1.00 26.90 214 VAL A CA 1
ATOM 1486 C C . VAL B 1 90 ? 0.423 -1.646 -7.791 1.00 24.41 214 VAL A C 1
ATOM 1487 O O . VAL B 1 90 ? 1.527 -1.985 -8.227 1.00 19.72 214 VAL A O 1
ATOM 1491 N N . GLY B 1 91 ? 0.224 -1.307 -6.522 1.00 17.96 215 GLY A N 1
ATOM 1492 C CA . GLY B 1 91 ? 1.351 -1.224 -5.610 1.00 17.71 215 GLY A CA 1
ATOM 1493 C C . GLY B 1 91 ? 0.960 -0.569 -4.310 1.00 12.73 215 GLY A C 1
ATOM 1494 O O . GLY B 1 91 ? -0.177 -0.693 -3.851 1.00 14.13 215 GLY A O 1
ATOM 1495 N N . TYR B 1 92 ? 1.919 0.143 -3.727 1.00 12.42 216 TYR A N 1
ATOM 1496 C CA . TYR B 1 92 ? 1.799 0.594 -2.352 1.00 11.92 216 TYR A CA 1
ATOM 1497 C C . TYR B 1 92 ? 2.455 1.950 -2.196 1.00 11.94 216 TYR A C 1
ATOM 1498 O O . TYR B 1 92 ? 3.393 2.299 -2.913 1.00 13.67 216 TYR A O 1
ATOM 1507 N N . LYS B 1 93 ? 1.979 2.688 -1.197 1.00 14.37 217 LYS A N 1
ATOM 1508 C CA . LYS B 1 93 ? 2.510 4.002 -0.872 1.00 14.55 217 LYS A CA 1
ATOM 1509 C C . LYS B 1 93 ? 2.407 4.190 0.633 1.00 19.76 217 LYS A C 1
ATOM 1510 O O . LYS B 1 93 ? 1.407 3.803 1.244 1.00 19.85 217 LYS A O 1
ATOM 1516 N N . MET B 1 94 ? 3.442 4.773 1.226 1.00 20.01 218 MET A N 1
ATOM 1517 C CA . MET B 1 94 ? 3.371 5.242 2.601 1.00 17.34 218 MET A CA 1
ATOM 1518 C C . MET B 1 94 ? 3.072 6.732 2.554 1.00 19.33 218 MET A C 1
ATOM 1519 O O . MET B 1 94 ? 3.822 7.499 1.936 1.00 16.64 218 MET A O 1
ATOM 1524 N N . LYS B 1 95 ? 1.959 7.123 3.182 1.00 24.21 219 LYS A N 1
ATOM 1525 C CA . LYS B 1 95 ? 1.456 8.490 3.070 1.00 29.84 219 LYS A CA 1
ATOM 1526 C C . LYS B 1 95 ? 2.350 9.478 3.809 1.00 24.90 219 LYS A C 1
ATOM 1527 O O . LYS B 1 95 ? 2.754 10.505 3.253 1.00 27.32 219 LYS A O 1
ATOM 1533 N N . ALA B 1 96 ? 2.662 9.187 5.066 1.00 27.64 220 ALA A N 1
ATOM 1534 C CA . ALA B 1 96 ? 3.423 10.109 5.916 1.00 31.23 220 ALA A CA 1
ATOM 1535 C C . ALA B 1 96 ? 3.921 9.369 7.154 1.00 27.05 220 ALA A C 1
ATOM 1536 O O . ALA B 1 96 ? 3.565 8.212 7.359 1.00 24.36 220 ALA A O 1
#

Secondary structure (DSSP, 8-state):
--EEEETTEEEETTTTEEEETTEE----HHHHHHHHHHHTSTT-EEEHHHHIIIII-TTSS--HHHHHHHHHHHHHHSTT--EEEETTTEEEE--/-EE-SSEEEETTTTEEEETTEEE---HHHHHHHHHHHTSTT--EEHHHHHHHHH-SSSS--HHHHHHHHHHHHHHSTT--EEEETTTEEEE--

InterPro domains:
  IPR001789 Signal transduction response regulator, receiver domain [PF00072] (6-112)
  IPR001789 Signal transduction response regulator, receiver domain [PS50110] (4-115)
  IPR001789 Signal transduction response regulator, receiver domain [SM00448] (3-111)
  IPR001867 OmpR/PhoB-type DNA-binding domain [PF00486] (149-218)
  IPR001867 OmpR/PhoB-type DNA-binding domain [PS51755] (126-220)
  IPR001867 OmpR/PhoB-type DNA-binding domain [SM00862] (147-218)
  IPR001867 OmpR/PhoB-type DNA-binding domain [cd00383] (134-218)
  IPR011006 CheY-like superfamily [SSF52172] (2-119)
  IPR016032 Signal transduction response regulator, C-terminal effector [SSF46894] (124-218)
  IPR036388 Winged helix-like DNA-binding domain superfamily [G3DSA:1.10.10.10] (125-220)
  IPR039420 Transcriptional regulatory protein WalR-like [PTHR48111] (4-218)

Foldseek 3Di:
DQDDPFWDADPVPLWIGGNRRTDDDPQLRSQLVVVDSVPDPDDDDPQRSCCRRVHPDPDDDVVNVVVVVVVVCVVPPPQQWDDDPPPGIDRDD/DQWQDDVQWIAGNVVRWIGGVRDIDDDDPLRSQLVVVDSVPDPDDDDPVRSCCNRVHNPPDDDVVNVVVVVVVCCVVVPPQQWDDPPPPGIDRDD

B-factor: mean 20.23, std 10.57, range [6.65, 65.88]

Solvent-accessible surface area: 10429 Å² total; per-residue (Å²): 141,16,117,21,144,16,4,55,0,33,140,97,72,104,86,1,56,8,118,66,89,125,37,112,6,65,174,48,4,9,62,0,0,28,40,0,4,48,43,75,51,139,58,2,52,59,44,70,0,5,13,85,12,33,22,115,133,133,37,32,10,8,98,33,0,38,64,23,1,111,68,0,62,148,77,0,83,60,14,60,7,82,69,88,213,88,66,5,20,46,1,88,37,139,64,101,23,129,20,114,62,7,48,0,17,117,71,81,75,82,1,66,8,112,68,90,115,28,116,29,71,163,45,5,5,46,0,0,21,45,0,4,58,50,82,41,156,60,11,40,72,66,70,0,6,43,97,21,31,17,128,99,132,34,40,26,11,117,35,0,35,55,22,1,110,68,0,70,150,75,0,89,56,12,66,9,55,70,52,226,75,72,1,14,42,2,100,50

Radius of gyration: 21.43 Å; Cα contacts (8 Å, |Δi|>4): 269; chains: 2; bounding box: 28×48×62 Å